Protein AF-A0A7J8ANL3-F1 (afdb_monomer_lite)

Sequence (342 aa):
MKQDLQQLNADVSDTITWLKNTEAELETLKMAKPPSDAQELGLRVKRLKEILNALDTYKALVVSVNASSKEFLQTGSSESKELHESVGQLRLHWDAARAAVESWREGLRQSLMQCQDFHQLSQNLLLWLASAESRRQQAHVTDPKADPQALLRCREELLQLEKELMERQPQVNSLQEISDSLLIKGHGEDYIEAEEKVHVIEKKLRRLLEQVSHDLMSLQGSQIPDPSLPGLDEVDAGDQPPVVCVPASPAKETGAERTTKGKNRTDSRVPGPADPGRSRPQRSFLSRVLRAALPLQLLLLLLLLLACLLPSSEEDYSCTQANNFARSFYPMLRYTNGPPPT

Secondary structure (DSSP, 8-state):
-HHHHHHHHHHHHHHHHHHHHHHHHHHHHHHS---SSHHHHHHHHHHHHHHHHHHHHHHHHHHHHHHHHHHHTTS--HHHHHHHHHHHHHHHHHHHHHHHHHHHHHHHHHHHHHHHHHHHHHHHHHHHHHHHHHHHHHH----TTS-HHHHHHHHHHHHHHHHHHHHHHHHHHHHHHHHHHHHTT--STTHHHHHHHHHHHHHHHHHHHHHHHHHHHHHHHTT----------------------------------------------------------THHHHHHHHHHHHHHHHHHHHHHHHHHHS---SS----SSS-SSTTSS------TT-SPP-

InterPro domains:
  IPR002017 Spectrin repeat [PF00435] (4-109)
  IPR012315 KASH domain [PF10541] (285-342)
  IPR012315 KASH domain [PS51049] (283-342)
  IPR012315 KASH domain [SM01249] (285-342)
  IPR018159 Spectrin/alpha-actinin [SM00150] (6-109)
  IPR018159 Spectrin/alpha-actinin [SM00150] (116-220)
  IPR018159 Spectrin/alpha-actinin [cd00176] (4-214)

Foldseek 3Di:
DVVVLVVLLVLLVVLLVVLVVLLVVLVCVQLDFDQLDPVSLVVVVVVLVVLVVVLVVCVVSLVVLVVVLVVLVVPPDPSNVSSNVSNVSSVVSNVSSVVSSVVSVVVSVVLVVLVVLLVVLLVVLVVVLVVLVVLLVVLQDPDLPDDPVSLVVSLVSLVVSLVVLVVCVVSLVVSVVSLVVSPVSHDDDSSVVSVVSSVVSVVSSVVSNVVSVVSNVVSVVSPDDPPDDPDDDDDDDDDDDDDDDDDDDDDDDDDDDDDDDDDDDDDDDDDDYDDDDDDDDPPVVVVVCCVVVVVVVVVVVVVVVVVVVPPPPVPDPPVPDPDPPVPPPDPDDDDPPDDDDD

Radius of gyration: 44.04 Å; chains: 1; bounding box: 97×76×130 Å

pLDDT: mean 73.45, std 21.75, range [24.91, 98.44]

Structure (mmCIF, N/CA/C/O backbone):
data_AF-A0A7J8ANL3-F1
#
_entry.id   AF-A0A7J8ANL3-F1
#
loop_
_atom_site.group_PDB
_atom_site.id
_atom_site.type_symbol
_atom_site.label_atom_id
_atom_site.label_alt_id
_atom_site.label_comp_id
_atom_site.label_asym_id
_atom_site.label_entity_id
_atom_site.label_seq_id
_atom_site.pdbx_PDB_ins_code
_atom_site.Cartn_x
_atom_site.Cartn_y
_atom_site.Cartn_z
_atom_site.occupancy
_atom_site.B_iso_or_equiv
_atom_site.auth_seq_id
_atom_site.auth_comp_id
_atom_site.auth_asym_id
_atom_site.auth_atom_id
_atom_site.pdbx_PDB_model_num
ATOM 1 N N . MET A 1 1 ? -39.168 -7.654 38.453 1.00 58.53 1 MET A N 1
ATOM 2 C CA . MET A 1 1 ? -38.642 -6.279 38.628 1.00 58.53 1 MET A CA 1
ATOM 3 C C . MET A 1 1 ? -37.264 -6.243 39.278 1.00 58.53 1 MET A C 1
ATOM 5 O O . MET A 1 1 ? -36.331 -5.898 38.575 1.00 58.53 1 MET A O 1
ATOM 9 N N . LYS A 1 2 ? -37.072 -6.600 40.563 1.00 62.91 2 LYS A N 1
ATOM 10 C CA . LYS A 1 2 ? -35.721 -6.552 41.179 1.00 62.91 2 LYS A CA 1
ATOM 11 C C . LYS A 1 2 ? -34.702 -7.489 40.515 1.00 62.91 2 LYS A C 1
ATOM 13 O O . LYS A 1 2 ? -33.576 -7.078 40.272 1.00 62.91 2 LYS A O 1
ATOM 18 N N . GLN A 1 3 ? -35.116 -8.713 40.192 1.00 68.19 3 GLN A N 1
ATOM 19 C CA . GLN A 1 3 ? -34.255 -9.705 39.542 1.00 68.19 3 GLN A CA 1
ATOM 20 C C . GLN A 1 3 ? -33.870 -9.289 38.110 1.00 68.19 3 GLN A C 1
ATOM 22 O O . GLN A 1 3 ? -32.709 -9.398 37.735 1.00 68.19 3 GLN A O 1
ATOM 27 N N . ASP A 1 4 ? -34.813 -8.714 37.358 1.00 75.06 4 ASP A N 1
ATOM 28 C CA . ASP A 1 4 ? -34.570 -8.208 35.996 1.00 75.06 4 ASP A CA 1
ATOM 29 C C . ASP A 1 4 ? -33.581 -7.030 35.988 1.00 75.06 4 ASP A C 1
ATOM 31 O O . ASP A 1 4 ? -32.763 -6.902 35.083 1.00 75.06 4 ASP A O 1
ATOM 35 N N . LEU A 1 5 ? -33.626 -6.185 37.023 1.00 75.00 5 LEU A N 1
ATOM 36 C CA . LEU A 1 5 ? -32.760 -5.011 37.157 1.00 75.00 5 LEU A CA 1
ATOM 37 C C . LEU A 1 5 ? -31.330 -5.395 37.564 1.00 75.00 5 LEU A C 1
ATOM 39 O O . LEU A 1 5 ? -30.370 -4.812 37.067 1.00 75.00 5 LEU A O 1
ATOM 43 N N . GLN A 1 6 ? -31.184 -6.410 38.420 1.00 79.38 6 GLN A N 1
ATOM 44 C CA . GLN A 1 6 ? -29.880 -6.978 38.769 1.00 79.38 6 GLN A CA 1
ATOM 45 C C . GLN A 1 6 ? -29.221 -7.676 37.575 1.00 79.38 6 GLN A C 1
ATOM 47 O O . GLN A 1 6 ? -28.034 -7.461 37.342 1.00 79.38 6 GLN A O 1
ATOM 52 N N . GLN A 1 7 ? -29.987 -8.450 36.796 1.00 83.19 7 GLN A N 1
ATOM 53 C CA . GLN A 1 7 ? -29.479 -9.086 35.578 1.00 83.19 7 GLN A CA 1
ATOM 54 C C . GLN A 1 7 ? -29.022 -8.040 34.555 1.00 83.19 7 GLN A C 1
ATOM 56 O O . GLN A 1 7 ? -27.908 -8.124 34.051 1.00 83.19 7 GLN A O 1
ATOM 61 N N . LEU A 1 8 ? -29.835 -7.006 34.317 1.00 82.38 8 LEU A N 1
ATOM 62 C CA . LEU A 1 8 ? -29.481 -5.918 33.406 1.00 82.38 8 LEU A CA 1
ATOM 63 C C . LEU A 1 8 ? -28.194 -5.200 33.836 1.00 82.38 8 LEU A C 1
ATOM 65 O O . LEU A 1 8 ? -27.362 -4.874 32.996 1.00 82.38 8 LEU A O 1
ATOM 69 N N . ASN A 1 9 ? -28.019 -4.952 35.137 1.00 83.94 9 ASN A N 1
ATOM 70 C CA . ASN A 1 9 ? -26.817 -4.295 35.649 1.00 83.94 9 ASN A CA 1
ATOM 71 C C . ASN A 1 9 ? -25.564 -5.176 35.485 1.00 83.94 9 ASN A C 1
ATOM 73 O O . ASN A 1 9 ? -24.497 -4.657 35.160 1.00 83.94 9 ASN A O 1
ATOM 77 N N . ALA A 1 10 ? -25.696 -6.498 35.653 1.00 87.38 10 ALA A N 1
ATOM 78 C CA . ALA A 1 10 ? -24.619 -7.449 35.377 1.00 87.38 10 ALA A CA 1
ATOM 79 C C . ALA A 1 10 ? -24.236 -7.441 33.886 1.00 87.38 10 ALA A C 1
ATOM 81 O O . ALA A 1 10 ? -23.073 -7.208 33.563 1.00 87.38 10 ALA A O 1
ATOM 82 N N . ASP A 1 11 ? -25.218 -7.558 32.986 1.00 87.31 11 ASP A N 1
ATOM 83 C CA . ASP A 1 11 ? -24.992 -7.544 31.533 1.00 87.31 11 ASP A CA 1
ATOM 84 C C . ASP A 1 11 ? -24.324 -6.228 31.070 1.00 87.31 11 ASP A C 1
ATOM 86 O O . ASP A 1 11 ? -23.430 -6.224 30.217 1.00 87.31 11 ASP A O 1
ATOM 90 N N . VAL A 1 12 ? -24.727 -5.089 31.652 1.00 89.19 12 VAL A N 1
ATOM 91 C CA . VAL A 1 12 ? -24.119 -3.771 31.398 1.00 89.19 12 VAL A CA 1
ATOM 92 C C . VAL A 1 12 ? -22.664 -3.731 31.869 1.00 89.19 12 VAL A C 1
ATOM 94 O O . VAL A 1 12 ? -21.799 -3.276 31.119 1.00 89.19 12 VAL A O 1
ATOM 97 N N . SER A 1 13 ? -22.377 -4.220 33.077 1.00 90.25 13 SER A N 1
ATOM 98 C CA . SER A 1 13 ? -21.021 -4.262 33.640 1.00 90.25 13 SER A CA 1
ATOM 99 C C . SER A 1 13 ? -20.077 -5.146 32.816 1.00 90.25 13 SER A C 1
ATOM 101 O O . SER A 1 13 ? -18.947 -4.745 32.510 1.00 90.25 13 SER A O 1
ATOM 103 N N . ASP A 1 14 ? -20.550 -6.319 32.393 1.00 91.75 14 ASP A N 1
ATOM 104 C CA . ASP A 1 14 ? -19.789 -7.244 31.549 1.00 91.75 14 ASP A CA 1
ATOM 105 C C . ASP A 1 14 ? -19.474 -6.611 30.188 1.00 91.75 14 ASP A C 1
ATOM 107 O O . ASP A 1 14 ? -18.330 -6.643 29.720 1.00 91.75 14 ASP A O 1
ATOM 111 N N . THR A 1 15 ? -20.460 -5.934 29.592 1.00 92.12 15 THR A N 1
ATOM 112 C CA . THR A 1 15 ? -20.283 -5.227 28.316 1.00 92.12 15 THR A CA 1
ATOM 113 C C . THR A 1 15 ? -19.288 -4.073 28.440 1.00 92.12 15 THR A C 1
ATOM 115 O O . THR A 1 15 ? -18.417 -3.924 27.585 1.00 92.12 15 THR A O 1
ATOM 118 N N . ILE A 1 16 ? -19.355 -3.273 29.513 1.00 93.38 16 ILE A N 1
ATOM 119 C CA . ILE A 1 16 ? -18.384 -2.194 29.777 1.00 93.38 16 ILE A CA 1
ATOM 120 C C . ILE A 1 16 ? -16.967 -2.756 29.895 1.00 93.38 16 ILE A C 1
ATOM 122 O O . ILE A 1 16 ? -16.027 -2.186 29.341 1.00 93.38 16 ILE A O 1
ATOM 126 N N . THR A 1 17 ? -16.805 -3.870 30.607 1.00 94.81 17 THR A N 1
ATOM 127 C CA . THR A 1 17 ? -15.499 -4.516 30.789 1.00 94.81 17 THR A CA 1
ATOM 128 C C . THR A 1 17 ? -14.931 -4.980 29.450 1.00 94.81 17 THR A C 1
ATOM 130 O O . THR A 1 17 ? -13.769 -4.714 29.138 1.00 94.81 17 THR A O 1
ATOM 133 N N . TRP A 1 18 ? -15.761 -5.614 28.620 1.00 95.19 18 TRP A N 1
ATOM 134 C CA . TRP A 1 18 ? -15.365 -6.028 27.279 1.00 95.19 18 TRP A CA 1
ATOM 135 C C . TRP A 1 18 ? -14.997 -4.838 26.376 1.00 95.19 18 TRP A C 1
ATOM 137 O O . TRP A 1 18 ? -13.980 -4.896 25.681 1.00 95.19 18 TRP A O 1
ATOM 147 N N . LEU A 1 19 ? -15.764 -3.741 26.418 1.00 95.00 19 LEU A N 1
ATOM 148 C CA . LEU A 1 19 ? -15.484 -2.529 25.639 1.00 95.00 19 LEU A CA 1
ATOM 149 C C . LEU A 1 19 ? -14.144 -1.899 26.028 1.00 95.00 19 LEU A C 1
ATOM 151 O O . LEU A 1 19 ? -13.325 -1.648 25.150 1.00 95.00 19 LEU A O 1
ATOM 155 N N . LYS A 1 20 ? -13.868 -1.740 27.329 1.00 93.94 20 LYS A N 1
ATOM 156 C CA . LYS A 1 20 ? -12.582 -1.220 27.830 1.00 93.94 20 LYS A CA 1
ATOM 157 C C . LYS A 1 20 ? -11.395 -2.070 27.377 1.00 93.94 20 LYS A C 1
ATOM 159 O O . LYS A 1 20 ? -10.375 -1.534 26.949 1.00 93.94 20 LYS A O 1
ATOM 164 N N . ASN A 1 21 ? -11.530 -3.395 27.444 1.00 94.12 21 ASN A N 1
ATOM 165 C CA . ASN A 1 21 ? -10.486 -4.309 26.979 1.00 94.12 21 ASN A CA 1
ATOM 166 C C . ASN A 1 21 ? -10.269 -4.187 25.466 1.00 94.12 21 ASN A C 1
ATOM 168 O O . ASN A 1 21 ? -9.130 -4.164 25.011 1.00 94.12 21 ASN A O 1
ATOM 172 N N . THR A 1 22 ? -11.355 -4.061 24.702 1.00 93.75 22 THR A N 1
ATOM 173 C CA . THR A 1 22 ? -11.312 -3.885 23.245 1.00 93.75 22 THR A CA 1
ATOM 174 C C . THR A 1 22 ? -10.664 -2.554 22.863 1.00 93.75 22 THR A C 1
ATOM 176 O O . THR A 1 22 ? -9.823 -2.523 21.972 1.00 93.75 22 THR A O 1
ATOM 179 N N . GLU A 1 23 ? -10.995 -1.458 23.552 1.00 93.94 23 GLU A N 1
ATOM 180 C CA . GLU A 1 23 ? -10.346 -0.150 23.378 1.00 93.94 23 GLU A CA 1
ATOM 181 C C . GLU A 1 23 ? -8.830 -0.247 23.599 1.00 93.94 23 GLU A C 1
ATOM 183 O O . GLU A 1 23 ? -8.050 0.176 22.746 1.00 93.94 23 GLU A O 1
ATOM 188 N N . ALA A 1 24 ? -8.406 -0.855 24.711 1.00 92.69 24 ALA A N 1
ATOM 189 C CA . ALA A 1 24 ? -6.990 -1.021 25.032 1.00 92.69 24 ALA A CA 1
ATOM 190 C C . ALA A 1 24 ? -6.260 -1.913 24.011 1.00 92.69 24 ALA A C 1
ATOM 192 O O . ALA A 1 24 ? -5.136 -1.608 23.602 1.00 92.69 24 ALA A O 1
ATOM 193 N N . GLU A 1 25 ? -6.899 -3.000 23.573 1.00 92.50 25 GLU A N 1
ATOM 194 C CA . GLU A 1 25 ? -6.373 -3.876 22.526 1.00 92.50 25 GLU A CA 1
ATOM 195 C C . GLU A 1 25 ? -6.192 -3.119 21.204 1.00 92.50 25 GLU A C 1
ATOM 197 O O . GLU A 1 25 ? -5.130 -3.208 20.592 1.00 92.50 25 GLU A O 1
ATOM 202 N N . LEU A 1 26 ? -7.188 -2.340 20.776 1.00 90.69 26 LEU A N 1
ATOM 203 C CA . LEU A 1 26 ? -7.142 -1.578 19.526 1.00 90.69 26 LEU A CA 1
ATOM 204 C C . LEU A 1 26 ? -6.059 -0.505 19.539 1.00 90.69 26 L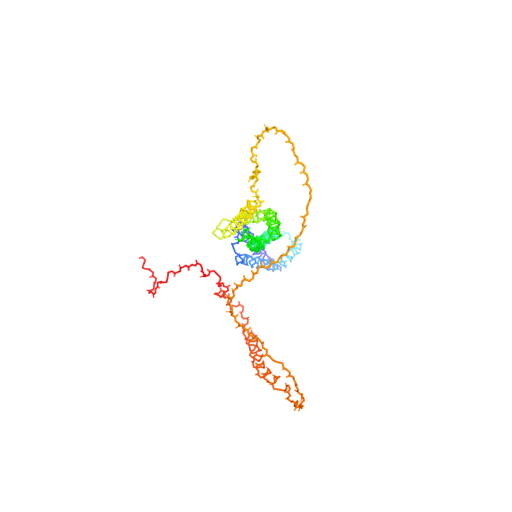EU A C 1
ATOM 206 O O . LEU A 1 26 ? -5.342 -0.362 18.549 1.00 90.69 26 LEU A O 1
ATOM 210 N N . GLU A 1 27 ? -5.894 0.211 20.650 1.00 87.38 27 GLU A N 1
ATOM 211 C CA . GLU A 1 27 ? -4.790 1.163 20.793 1.00 87.38 27 GLU A CA 1
ATOM 212 C C . GLU A 1 27 ? -3.437 0.445 20.751 1.00 87.38 27 GLU A C 1
ATOM 214 O O . GLU A 1 27 ? -2.525 0.879 20.050 1.00 87.38 27 GLU A O 1
ATOM 219 N N . THR A 1 28 ? -3.324 -0.722 21.388 1.00 88.06 28 THR A N 1
ATOM 220 C CA . THR A 1 28 ? -2.102 -1.536 21.324 1.00 88.06 28 THR A CA 1
ATOM 221 C C . THR A 1 28 ? -1.811 -1.991 19.891 1.00 88.06 28 THR A C 1
ATOM 223 O O . THR A 1 28 ? -0.683 -1.867 19.424 1.00 88.06 28 THR A O 1
ATOM 226 N N . LEU A 1 29 ? -2.821 -2.462 19.152 1.00 84.69 29 LEU A N 1
ATOM 227 C CA . LEU A 1 29 ? -2.692 -2.912 17.760 1.00 84.69 29 LEU A CA 1
ATOM 228 C C . LEU A 1 29 ? -2.415 -1.768 16.779 1.00 84.69 29 LEU A C 1
ATOM 230 O O . LEU A 1 29 ? -1.795 -1.987 15.737 1.00 84.69 29 LEU A O 1
ATOM 234 N N . LYS A 1 30 ? -2.877 -0.557 17.092 1.00 80.00 30 LYS A N 1
ATOM 235 C CA . LYS A 1 30 ? -2.608 0.656 16.317 1.00 80.00 30 LYS A CA 1
ATOM 236 C C . LYS A 1 30 ? -1.182 1.163 16.528 1.00 80.00 30 LYS A C 1
ATOM 238 O O . LYS A 1 30 ? -0.585 1.657 15.577 1.00 80.00 30 LYS A O 1
ATOM 243 N N . MET A 1 31 ? -0.653 1.034 17.745 1.00 78.69 31 MET A N 1
ATOM 244 C CA . MET A 1 31 ? 0.729 1.401 18.084 1.00 78.69 31 MET A CA 1
ATOM 245 C C . MET A 1 31 ? 1.735 0.284 17.788 1.00 78.69 31 MET A C 1
ATOM 247 O O . MET A 1 31 ? 2.942 0.526 17.768 1.00 78.69 31 MET A O 1
ATOM 251 N N . ALA A 1 32 ? 1.259 -0.943 17.575 1.00 74.50 32 ALA A N 1
ATOM 252 C CA . ALA A 1 32 ? 2.093 -2.060 17.175 1.00 74.50 32 ALA A CA 1
ATOM 253 C C . ALA A 1 32 ? 2.760 -1.788 15.820 1.00 74.50 32 ALA A C 1
ATOM 255 O O . ALA A 1 32 ? 2.221 -1.077 14.968 1.00 74.50 32 ALA A O 1
ATOM 256 N N . LYS A 1 33 ? 3.911 -2.437 15.604 1.00 65.88 33 LYS A N 1
ATOM 257 C CA . LYS A 1 33 ? 4.613 -2.470 14.312 1.00 65.88 33 LYS A CA 1
ATOM 258 C C . LYS A 1 33 ? 3.608 -2.762 13.181 1.00 65.88 33 LYS A C 1
ATOM 260 O O . LYS A 1 33 ? 2.642 -3.472 13.437 1.00 65.88 33 LYS A O 1
ATOM 265 N N . PRO A 1 34 ? 3.756 -2.258 11.952 1.00 64.88 34 PRO A N 1
ATOM 266 C CA . PRO A 1 34 ? 2.848 -2.533 10.849 1.00 64.88 34 PRO A CA 1
ATOM 267 C C . PRO A 1 34 ? 3.018 -3.980 10.412 1.00 64.88 34 PRO A C 1
ATOM 269 O O . PRO A 1 34 ? 4.078 -4.560 10.654 1.00 64.88 34 PRO A O 1
ATOM 272 N N . PRO A 1 35 ? 2.003 -4.540 9.744 1.00 65.75 35 PRO A N 1
ATOM 273 C CA . PRO A 1 35 ? 2.112 -5.882 9.209 1.00 65.75 35 PRO A CA 1
ATOM 274 C C . PRO A 1 35 ? 3.265 -5.958 8.204 1.00 65.75 35 PRO A C 1
ATOM 276 O O . PRO A 1 35 ? 3.324 -5.127 7.295 1.00 65.75 35 PRO A O 1
ATOM 279 N N . SER A 1 36 ? 4.180 -6.913 8.388 1.00 61.47 36 SER A N 1
ATOM 280 C CA . SER A 1 36 ? 5.350 -7.066 7.517 1.00 61.47 36 SER A CA 1
ATOM 281 C C . SER A 1 36 ? 5.035 -7.758 6.194 1.00 61.47 36 SER A C 1
ATOM 283 O O . SER A 1 36 ? 5.707 -7.515 5.195 1.00 61.47 36 SER A O 1
ATOM 285 N N . ASP A 1 37 ? 3.973 -8.560 6.156 1.00 65.12 37 ASP A N 1
ATOM 286 C CA . ASP A 1 37 ? 3.545 -9.274 4.963 1.00 65.12 37 ASP A CA 1
ATOM 287 C C . ASP A 1 37 ? 2.009 -9.352 4.835 1.00 65.12 37 ASP A C 1
ATOM 289 O O . ASP A 1 37 ? 1.225 -8.907 5.686 1.00 65.12 37 ASP A O 1
ATOM 293 N N . ALA A 1 38 ? 1.559 -9.926 3.718 1.00 71.31 38 ALA A N 1
ATOM 294 C CA . ALA A 1 38 ? 0.140 -10.119 3.437 1.00 71.31 38 ALA A CA 1
ATOM 295 C C . ALA A 1 38 ? -0.552 -11.062 4.443 1.00 71.31 38 ALA A C 1
ATOM 297 O O . ALA A 1 38 ? -1.763 -10.942 4.653 1.00 71.31 38 ALA A O 1
ATOM 298 N N . GLN A 1 39 ? 0.187 -11.980 5.073 1.00 75.19 39 GLN A N 1
ATOM 299 C CA . GLN A 1 39 ? -0.348 -12.915 6.060 1.00 75.19 39 GLN A CA 1
ATOM 300 C C . GLN A 1 39 ? -0.638 -12.197 7.382 1.00 75.19 39 GLN A C 1
ATOM 302 O O . GLN A 1 39 ? -1.732 -12.346 7.931 1.00 75.19 39 GLN A O 1
ATOM 307 N N . GLU A 1 40 ? 0.285 -11.370 7.869 1.00 76.56 40 GLU A N 1
ATOM 308 C CA . GLU A 1 40 ? 0.114 -10.583 9.087 1.00 76.56 40 GLU A CA 1
ATOM 309 C C . GLU A 1 40 ? -1.005 -9.546 8.926 1.00 76.56 40 GLU A C 1
ATOM 311 O O . GLU A 1 40 ? -1.852 -9.381 9.812 1.00 76.56 40 GLU A O 1
ATOM 316 N N . LEU A 1 41 ? -1.088 -8.904 7.758 1.00 80.25 41 LEU A N 1
ATOM 317 C CA . LEU A 1 41 ? -2.214 -8.035 7.424 1.00 80.25 41 LEU A CA 1
ATOM 318 C C . LEU A 1 41 ? -3.537 -8.820 7.417 1.00 80.25 41 LEU A C 1
ATOM 320 O O . LEU A 1 41 ? -4.545 -8.343 7.946 1.00 80.25 41 LEU A O 1
ATOM 324 N N . GLY A 1 42 ? -3.526 -10.048 6.892 1.00 82.00 42 GLY A N 1
ATOM 325 C CA . GLY A 1 42 ? -4.658 -10.972 6.934 1.00 82.00 42 GLY A CA 1
ATOM 326 C C . GLY A 1 42 ? -5.115 -11.303 8.359 1.00 82.00 42 GLY A C 1
ATOM 327 O O . GLY A 1 42 ? -6.317 -11.274 8.638 1.00 82.00 42 GLY A O 1
ATOM 328 N N . LEU A 1 43 ? -4.179 -11.540 9.285 1.00 88.56 43 LEU A N 1
ATOM 329 C CA . LEU A 1 43 ? -4.477 -11.772 10.704 1.00 88.56 43 LEU A CA 1
ATOM 330 C C . LEU A 1 43 ? -5.138 -10.548 11.354 1.00 88.56 43 LEU A C 1
ATOM 332 O O . LEU A 1 43 ? -6.145 -10.692 12.049 1.00 88.56 43 LEU A O 1
ATOM 336 N N . ARG A 1 44 ? -4.641 -9.336 11.078 1.00 88.69 44 ARG A N 1
ATOM 337 C CA . ARG A 1 44 ? -5.245 -8.092 11.595 1.00 88.69 44 ARG A CA 1
ATOM 338 C C . ARG A 1 44 ? -6.649 -7.860 11.048 1.00 88.69 44 ARG A C 1
ATOM 340 O O . ARG A 1 44 ? -7.551 -7.503 11.802 1.00 88.69 44 ARG A O 1
ATOM 347 N N . VAL A 1 45 ? -6.871 -8.127 9.760 1.00 88.88 45 VAL A N 1
ATOM 348 C CA . VAL A 1 45 ? -8.206 -8.050 9.143 1.00 88.88 45 VAL A CA 1
ATOM 349 C C . VAL A 1 45 ? -9.158 -9.082 9.748 1.00 88.88 45 VAL A C 1
ATOM 351 O O . VAL A 1 45 ? -10.324 -8.767 9.992 1.00 88.88 45 VAL A O 1
ATOM 354 N N . LYS A 1 46 ? -8.684 -10.305 10.018 1.00 91.81 46 LYS A N 1
ATOM 355 C CA . LYS A 1 46 ? -9.477 -11.325 10.716 1.00 91.81 46 LYS A CA 1
ATOM 356 C C . LYS A 1 46 ? -9.876 -10.838 12.109 1.00 91.81 46 LYS A C 1
ATOM 358 O O . LYS A 1 46 ? -11.057 -10.890 12.445 1.00 91.81 46 LYS A O 1
ATOM 363 N N . ARG A 1 47 ? -8.931 -10.279 12.868 1.00 94.00 47 ARG A N 1
ATOM 364 C CA . ARG A 1 47 ? -9.204 -9.748 14.206 1.00 94.00 47 ARG A CA 1
ATOM 365 C C . ARG A 1 47 ? -10.206 -8.590 14.188 1.00 94.00 47 ARG A C 1
ATOM 367 O O . ARG A 1 47 ? -11.134 -8.570 14.989 1.00 94.00 47 ARG A O 1
ATOM 374 N N . LEU A 1 48 ? -10.090 -7.676 13.223 1.00 92.81 48 LEU A N 1
ATOM 375 C CA . LEU A 1 48 ? -11.075 -6.613 13.011 1.00 92.81 48 LEU A CA 1
ATOM 376 C C . LEU A 1 48 ? -12.487 -7.171 12.778 1.00 92.81 48 LEU A C 1
ATOM 378 O O . LEU A 1 48 ? -13.447 -6.658 13.349 1.00 92.81 48 LEU A O 1
ATOM 382 N N . LYS A 1 49 ? -12.627 -8.227 11.966 1.00 93.44 49 LYS A N 1
ATOM 383 C CA . LYS A 1 49 ? -13.927 -8.878 11.731 1.00 93.44 49 LYS A CA 1
ATOM 384 C C . LYS A 1 49 ? -14.504 -9.487 13.008 1.00 93.44 49 LYS A C 1
ATOM 386 O O . LYS A 1 49 ? -15.697 -9.349 13.250 1.00 93.44 49 LYS A O 1
ATOM 391 N N . GLU A 1 50 ? -13.675 -10.130 13.827 1.00 94.88 50 GLU A N 1
ATOM 392 C CA . GLU A 1 50 ? -14.103 -10.688 15.116 1.00 94.88 50 GLU A CA 1
ATOM 393 C C . GLU A 1 50 ? -14.643 -9.599 16.054 1.00 94.88 50 GLU A C 1
ATOM 395 O O . GLU A 1 50 ? -15.729 -9.757 16.611 1.00 94.88 50 GLU A O 1
ATOM 400 N N . ILE A 1 51 ? -13.935 -8.470 16.175 1.00 93.81 51 ILE A N 1
ATOM 401 C CA . ILE A 1 51 ? -14.360 -7.336 17.011 1.00 93.81 51 ILE A CA 1
ATOM 402 C C . ILE A 1 51 ? -15.665 -6.719 16.488 1.00 93.81 51 ILE A C 1
ATOM 404 O O . ILE A 1 51 ? -16.566 -6.430 17.275 1.00 93.81 51 ILE A O 1
ATOM 408 N N . LEU A 1 52 ? -15.800 -6.549 15.168 1.00 93.19 52 LEU A N 1
ATOM 409 C CA . LEU A 1 52 ? -17.031 -6.037 14.554 1.00 93.19 52 LEU A CA 1
ATOM 410 C C . LEU A 1 52 ? -18.232 -6.949 14.837 1.00 93.19 52 LEU A C 1
ATOM 412 O O . LEU A 1 52 ? -19.282 -6.461 15.248 1.00 93.19 52 LEU A O 1
ATOM 416 N N . ASN A 1 53 ? -18.060 -8.265 14.704 1.00 92.62 53 ASN A N 1
ATOM 417 C CA . ASN A 1 53 ? -19.114 -9.234 15.011 1.00 92.62 53 ASN A CA 1
ATOM 418 C C . ASN A 1 53 ? -19.518 -9.197 16.497 1.00 92.62 53 ASN A C 1
ATOM 420 O O . ASN A 1 53 ? -20.701 -9.300 16.833 1.00 92.62 53 ASN A O 1
ATOM 424 N N . ALA A 1 54 ? -18.547 -9.032 17.398 1.00 91.94 54 ALA A N 1
ATOM 425 C CA . ALA A 1 54 ? -18.818 -8.892 18.825 1.00 91.94 54 ALA A CA 1
ATOM 426 C C . ALA A 1 54 ? -19.584 -7.593 19.132 1.00 91.94 54 ALA A C 1
ATOM 428 O O . ALA A 1 54 ? -20.587 -7.632 19.845 1.00 91.94 54 ALA A O 1
ATOM 429 N N . LEU A 1 55 ? -19.194 -6.461 18.528 1.00 91.06 55 LEU A N 1
ATOM 430 C CA . LEU A 1 55 ? -19.955 -5.211 18.629 1.00 91.06 55 LEU A CA 1
ATOM 431 C C . LEU A 1 55 ? -21.393 -5.390 18.132 1.00 91.06 55 LEU A C 1
ATOM 433 O O . LEU A 1 55 ? -22.329 -4.985 18.818 1.00 91.06 55 LEU A O 1
ATOM 437 N N . ASP A 1 56 ? -21.601 -6.037 16.986 1.00 89.38 56 ASP A N 1
ATOM 438 C CA . ASP A 1 56 ? -22.950 -6.285 16.465 1.00 89.38 56 ASP A CA 1
ATOM 439 C C . ASP A 1 56 ? -23.809 -7.124 17.424 1.00 89.38 56 ASP A C 1
ATOM 441 O O . ASP A 1 56 ? -25.009 -6.870 17.553 1.00 89.38 56 ASP A O 1
ATOM 445 N N . THR A 1 57 ? -23.193 -8.046 18.168 1.00 89.06 57 THR A N 1
ATOM 446 C CA . THR A 1 57 ? -23.874 -8.849 19.197 1.00 89.06 57 THR A CA 1
ATOM 447 C C . THR A 1 57 ? -24.353 -7.978 20.366 1.00 89.06 57 THR A C 1
ATOM 449 O O . THR A 1 57 ? -25.507 -8.074 20.786 1.00 89.06 57 THR A O 1
ATOM 452 N N . TYR A 1 58 ? -23.512 -7.062 20.854 1.00 86.19 58 TYR A N 1
ATOM 453 C CA . TYR A 1 58 ? -23.854 -6.162 21.966 1.00 86.19 58 TYR A CA 1
ATOM 454 C C . TYR A 1 58 ? -24.765 -4.992 21.565 1.00 86.19 58 TYR A C 1
ATOM 456 O O . TYR A 1 58 ? -25.387 -4.362 22.423 1.00 86.19 58 TYR A O 1
ATOM 464 N N . LYS A 1 59 ? -24.910 -4.708 20.267 1.00 88.62 59 LYS A N 1
ATOM 465 C CA . LYS A 1 59 ? -25.733 -3.602 19.754 1.00 88.62 59 LYS A CA 1
ATOM 466 C C . LYS A 1 59 ? -27.177 -3.663 20.250 1.00 88.62 59 LYS A C 1
ATOM 468 O O . LYS A 1 59 ? -27.737 -2.634 20.627 1.00 88.62 59 LYS A O 1
ATOM 473 N N . ALA A 1 60 ? -27.777 -4.854 20.254 1.00 85.88 60 ALA A N 1
ATOM 474 C CA . ALA A 1 60 ? -29.149 -5.043 20.720 1.00 85.88 60 ALA A CA 1
ATOM 475 C C . ALA A 1 60 ? -29.293 -4.729 22.219 1.00 85.88 60 ALA A C 1
ATOM 477 O O . ALA A 1 60 ? -30.248 -4.058 22.609 1.00 85.88 60 ALA A O 1
ATOM 478 N N . LEU A 1 61 ? -28.314 -5.142 23.033 1.00 83.19 61 LEU A N 1
ATOM 479 C CA . LEU A 1 61 ? -28.262 -4.866 24.470 1.00 83.19 61 LEU A CA 1
ATOM 480 C C . LEU A 1 61 ? -28.109 -3.365 24.747 1.00 83.19 61 LEU A C 1
ATOM 482 O O . LEU A 1 61 ? -28.860 -2.804 25.534 1.00 83.19 61 LEU A O 1
ATOM 486 N N . VAL A 1 62 ? -27.204 -2.672 24.052 1.00 85.62 62 VAL A N 1
ATOM 487 C CA . VAL A 1 62 ? -27.018 -1.218 24.225 1.00 85.62 62 VAL A CA 1
ATOM 488 C C . VAL A 1 62 ? -28.292 -0.445 23.866 1.00 85.62 62 VAL A C 1
ATOM 490 O O . VAL A 1 62 ? -28.658 0.517 24.547 1.00 85.62 62 VAL A O 1
ATOM 493 N N . VAL A 1 63 ? -29.007 -0.866 22.817 1.00 84.88 63 VAL A N 1
ATOM 494 C CA . VAL A 1 63 ? -30.293 -0.263 22.436 1.00 84.88 63 VAL A CA 1
ATOM 495 C C . VAL A 1 63 ? -31.376 -0.548 23.481 1.00 84.88 63 VAL A C 1
ATOM 497 O O . VAL A 1 63 ? -32.092 0.381 23.862 1.00 84.88 63 VAL A O 1
ATOM 500 N N . SER A 1 64 ? -31.487 -1.787 23.974 1.00 82.81 64 SER A N 1
ATOM 501 C CA . SER A 1 64 ? -32.504 -2.157 24.970 1.00 82.81 64 SER A CA 1
ATOM 502 C C . SER A 1 64 ? -32.273 -1.457 26.311 1.00 82.81 64 SER A C 1
ATOM 504 O O . SER A 1 64 ? -33.203 -0.863 26.854 1.00 82.81 64 SER A O 1
ATOM 506 N N . VAL A 1 65 ? -31.027 -1.426 26.788 1.00 82.62 65 VAL A N 1
ATOM 507 C CA . VAL A 1 65 ? -30.587 -0.722 28.000 1.00 82.62 65 VAL A CA 1
ATOM 508 C C . VAL A 1 65 ? -30.879 0.778 27.900 1.00 82.62 65 VAL A C 1
ATOM 510 O O . VAL A 1 65 ? -31.321 1.406 28.862 1.00 82.62 65 VAL A O 1
ATOM 513 N N . ASN A 1 66 ? -30.691 1.377 26.722 1.00 80.50 66 ASN A N 1
ATOM 514 C CA . ASN A 1 66 ? -31.002 2.789 26.506 1.00 80.50 66 ASN A CA 1
ATOM 515 C C . ASN A 1 66 ? -32.501 3.100 26.531 1.00 80.50 66 ASN A C 1
ATOM 517 O O . ASN A 1 66 ? -32.880 4.188 26.974 1.00 80.50 66 ASN A O 1
ATOM 521 N N . ALA A 1 67 ? -33.339 2.180 26.054 1.00 80.00 67 ALA A N 1
ATOM 522 C CA . ALA A 1 67 ? -34.788 2.317 26.119 1.00 80.00 67 ALA A CA 1
ATOM 523 C C . ALA A 1 67 ? -35.293 2.148 27.560 1.00 80.00 67 ALA A C 1
ATOM 525 O O . ALA A 1 67 ? -36.014 3.011 28.060 1.00 80.00 67 ALA A O 1
ATOM 526 N N . SER A 1 68 ? -34.838 1.101 28.252 1.00 74.12 68 SER A N 1
ATOM 527 C CA . SER A 1 68 ? -35.270 0.766 29.612 1.00 74.12 68 SER A CA 1
ATOM 528 C C . SER A 1 68 ? -34.740 1.742 30.669 1.00 74.12 68 SER A C 1
ATOM 530 O O . SER A 1 68 ? -35.440 2.058 31.629 1.00 74.12 68 SER A O 1
ATOM 532 N N . SER A 1 69 ? -33.560 2.338 30.458 1.00 72.88 69 SER A N 1
ATOM 533 C CA . SER A 1 69 ? -33.023 3.405 31.316 1.00 72.88 69 SER A CA 1
ATOM 534 C C . SER A 1 69 ? -34.005 4.575 31.490 1.00 72.88 69 SER A C 1
ATOM 536 O O . SER A 1 69 ? -34.073 5.153 32.572 1.00 72.88 69 SER A O 1
ATOM 538 N N . LYS A 1 70 ? -34.816 4.900 30.470 1.00 71.31 70 LYS A N 1
ATOM 539 C CA . LYS A 1 70 ? -35.837 5.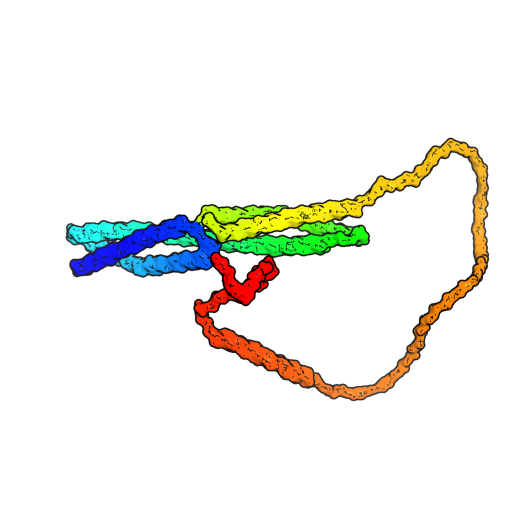960 30.565 1.00 71.31 70 LYS A CA 1
ATOM 540 C C . LYS A 1 70 ? -37.030 5.573 31.442 1.00 71.31 70 LYS A C 1
ATOM 542 O O . LYS A 1 70 ? -37.635 6.452 32.050 1.00 71.31 70 LYS A O 1
ATOM 547 N N . GLU A 1 71 ? -37.363 4.288 31.511 1.00 71.94 71 GLU A N 1
ATOM 548 C CA . GLU A 1 71 ? -38.480 3.774 32.310 1.00 71.94 71 GLU A CA 1
ATOM 549 C C . GLU A 1 71 ? -38.126 3.736 33.802 1.00 71.94 71 GLU A C 1
ATOM 551 O O . GLU A 1 71 ? -38.935 4.125 34.643 1.00 71.94 71 GLU A O 1
ATOM 556 N N . PHE A 1 72 ? -36.884 3.373 34.141 1.00 66.56 72 PHE A N 1
ATOM 557 C CA . PHE A 1 72 ? -36.447 3.238 35.536 1.00 66.56 72 PHE A CA 1
ATOM 558 C C . PHE A 1 72 ? -36.176 4.569 36.257 1.00 66.56 72 PHE A C 1
ATOM 560 O O . PHE A 1 72 ? -36.209 4.613 37.490 1.00 66.56 72 PHE A O 1
ATOM 567 N N . LEU A 1 73 ? -36.008 5.677 35.523 1.00 59.94 73 LEU A N 1
ATOM 568 C CA . LEU A 1 73 ? -35.828 7.023 36.094 1.00 59.94 73 LEU A CA 1
ATOM 569 C C . LEU A 1 73 ? -37.001 7.488 36.973 1.00 59.94 73 LEU A C 1
ATOM 571 O O . LEU A 1 73 ? -36.830 8.385 37.797 1.00 59.94 73 LEU A O 1
ATOM 575 N N . GLN A 1 74 ? -38.180 6.877 36.841 1.00 63.41 74 GLN A N 1
ATOM 576 C CA . GLN A 1 74 ? -39.368 7.259 37.610 1.00 63.41 74 GLN A CA 1
ATOM 577 C C . GLN A 1 74 ? -39.359 6.726 39.054 1.00 63.41 74 GLN A C 1
ATOM 579 O O . GLN A 1 74 ? -40.145 7.180 39.881 1.00 63.41 74 GLN A O 1
ATOM 584 N N . THR A 1 75 ? -38.462 5.789 39.383 1.00 62.28 75 THR A N 1
ATOM 585 C CA . THR A 1 75 ? -38.508 5.024 40.645 1.00 62.28 75 THR A CA 1
ATOM 586 C C . THR A 1 75 ? -37.648 5.587 41.785 1.00 62.28 75 THR A C 1
ATOM 588 O O . THR A 1 75 ? -37.813 5.163 42.926 1.00 62.28 75 THR A O 1
ATOM 591 N N . GLY A 1 76 ? -36.737 6.534 41.517 1.00 64.06 76 GLY A N 1
ATOM 592 C CA . GLY A 1 76 ? -35.998 7.305 42.537 1.00 64.06 76 GLY A CA 1
ATOM 593 C C . GLY A 1 76 ? -35.084 6.523 43.502 1.00 64.06 76 GLY A C 1
ATOM 594 O O . GLY A 1 76 ? -34.574 7.113 44.456 1.00 64.06 76 GLY A O 1
ATOM 595 N N . SER A 1 77 ? -34.867 5.220 43.291 1.00 76.56 77 SER A N 1
ATOM 596 C CA . SER A 1 77 ? -34.089 4.358 44.194 1.00 76.56 77 SER A CA 1
ATOM 597 C C . SER A 1 77 ? -32.570 4.516 44.018 1.00 76.56 77 SER A C 1
ATOM 599 O O . SER A 1 77 ? -32.094 4.997 42.989 1.00 76.56 77 SER A O 1
ATOM 601 N N . SER A 1 78 ? -31.788 4.079 45.014 1.00 78.12 78 SER A N 1
ATOM 602 C CA . SER A 1 78 ? -30.316 4.035 44.918 1.00 78.12 78 SER A CA 1
ATOM 603 C C . SER A 1 78 ? -29.840 3.138 43.767 1.00 78.12 78 SER A C 1
ATOM 605 O O . SER A 1 78 ? -28.981 3.546 42.994 1.00 78.12 78 SER A O 1
ATOM 607 N N . GLU A 1 79 ? -30.462 1.966 43.601 1.00 74.25 79 GLU A N 1
ATOM 608 C CA . GLU A 1 79 ? -30.183 1.010 42.514 1.00 74.25 79 GLU A CA 1
ATOM 609 C C . GLU A 1 79 ? -30.444 1.631 41.127 1.00 74.25 79 GLU A C 1
ATOM 611 O O . GLU A 1 79 ? -29.708 1.388 40.176 1.00 74.25 79 GLU A O 1
ATOM 616 N N . SER A 1 80 ? -31.458 2.499 41.008 1.00 75.25 80 SER A N 1
ATOM 617 C CA . SER A 1 80 ? -31.747 3.215 39.761 1.00 75.25 80 SER A CA 1
ATOM 618 C C . SER A 1 80 ? -30.693 4.271 39.417 1.00 75.25 80 SER A C 1
ATOM 620 O O . SER A 1 80 ? -30.500 4.551 38.233 1.00 75.25 80 SER A O 1
ATOM 622 N N . LYS A 1 81 ? -30.043 4.885 40.414 1.00 80.00 81 LYS A N 1
ATOM 623 C CA . LYS A 1 81 ? -28.961 5.857 40.185 1.00 80.00 81 LYS A CA 1
ATOM 624 C C . LYS A 1 81 ? -27.683 5.162 39.729 1.00 80.00 81 LYS A C 1
ATOM 626 O O . LYS A 1 81 ? -27.071 5.617 38.772 1.00 80.00 81 LYS A O 1
ATOM 631 N N . GLU A 1 82 ? -27.338 4.051 40.373 1.00 82.44 82 GLU A N 1
ATOM 632 C CA . GLU A 1 82 ? -26.189 3.221 40.002 1.00 82.44 82 GLU A CA 1
ATOM 633 C C . GLU A 1 82 ? -26.341 2.674 38.578 1.00 82.44 82 GLU A C 1
ATOM 635 O O . GLU A 1 82 ? -25.453 2.854 37.750 1.00 82.44 82 GLU A O 1
ATOM 640 N N . LEU A 1 83 ? -27.517 2.130 38.237 1.00 81.88 83 LEU A N 1
ATOM 641 C CA . LEU A 1 83 ? -27.814 1.709 36.868 1.00 81.88 83 LEU A CA 1
ATOM 642 C C . LEU A 1 83 ? -27.672 2.875 35.877 1.00 81.88 83 LEU A C 1
ATOM 644 O O . LEU A 1 83 ? -27.137 2.693 34.790 1.00 81.88 83 LEU A O 1
ATOM 648 N N . HIS A 1 84 ? -28.124 4.082 36.227 1.00 82.06 84 HIS A N 1
ATOM 649 C CA . HIS A 1 84 ? -28.004 5.242 35.342 1.00 82.06 84 HIS A CA 1
ATOM 650 C C . HIS A 1 84 ? -26.543 5.630 35.072 1.00 82.06 84 HIS A C 1
ATOM 652 O O . HIS A 1 84 ? -26.186 5.907 33.925 1.00 82.06 84 HIS A O 1
ATOM 658 N N . GLU A 1 85 ? -25.698 5.608 36.101 1.00 86.56 85 GLU A N 1
ATOM 659 C CA . GLU A 1 85 ? -24.259 5.836 35.964 1.00 86.56 85 GLU A CA 1
ATOM 660 C C . GLU A 1 85 ? -23.601 4.753 35.097 1.00 86.56 85 GLU A C 1
ATOM 662 O O . GLU A 1 85 ? -22.887 5.084 34.147 1.00 86.56 85 GLU A O 1
ATOM 667 N N . SER A 1 86 ? -23.922 3.478 35.338 1.00 87.62 86 SER A N 1
ATOM 668 C CA . SER A 1 86 ? -23.453 2.349 34.526 1.00 87.62 86 SER A CA 1
ATOM 669 C C . SER A 1 86 ? -23.871 2.485 33.059 1.00 87.62 86 SER A C 1
ATOM 671 O O . SER A 1 86 ? -23.052 2.310 32.161 1.00 87.62 86 SER A O 1
ATOM 673 N N . VAL A 1 87 ? -25.116 2.881 32.773 1.00 88.00 87 VAL A N 1
ATOM 674 C CA . VAL A 1 87 ? -25.581 3.132 31.396 1.00 88.00 87 VAL A CA 1
ATOM 675 C C . VAL A 1 87 ? -24.852 4.317 30.753 1.00 88.00 87 VAL A C 1
ATOM 677 O O . VAL A 1 87 ? -24.551 4.279 29.558 1.00 88.00 87 VAL A O 1
ATOM 680 N N . GLY A 1 88 ? -24.536 5.359 31.526 1.00 87.88 88 GLY A N 1
ATOM 681 C CA . GLY A 1 88 ? -23.705 6.473 31.068 1.00 87.88 88 GLY A CA 1
ATOM 682 C C . GLY A 1 88 ? -22.303 6.016 30.655 1.00 87.88 88 GLY A C 1
ATOM 683 O O . GLY A 1 88 ? -21.853 6.343 29.555 1.00 87.88 88 GLY A O 1
ATOM 684 N N . GLN A 1 89 ? -21.651 5.199 31.488 1.00 92.25 89 GLN A N 1
ATOM 685 C CA . GLN A 1 89 ? -20.349 4.600 31.177 1.00 92.25 89 GLN A CA 1
ATOM 686 C C . GLN A 1 89 ? -20.420 3.674 29.957 1.00 92.25 89 GLN A C 1
ATOM 688 O O . GLN A 1 89 ? -19.550 3.743 29.090 1.00 92.25 89 GLN A O 1
ATOM 693 N N . LEU A 1 90 ? -21.471 2.856 29.848 1.00 92.81 90 LEU A N 1
ATOM 694 C CA . LEU A 1 90 ? -21.691 1.981 28.697 1.00 92.81 90 LEU A CA 1
ATOM 695 C C . LEU A 1 90 ? -21.752 2.774 27.391 1.00 92.81 90 LEU A C 1
ATOM 697 O O . LEU A 1 90 ? -21.095 2.389 26.432 1.00 92.81 90 LEU A O 1
ATOM 701 N N . ARG A 1 91 ? -22.497 3.887 27.345 1.00 90.25 91 ARG A N 1
ATOM 702 C CA . ARG A 1 91 ? -22.558 4.747 26.148 1.00 90.25 91 ARG A CA 1
ATOM 703 C C . ARG A 1 91 ? -21.197 5.332 25.795 1.00 90.25 91 ARG A C 1
ATOM 705 O O . ARG A 1 91 ? -20.809 5.283 24.634 1.00 90.25 91 ARG A O 1
ATOM 712 N N . LEU A 1 92 ? -20.485 5.856 26.793 1.00 92.75 92 LEU A N 1
ATOM 713 C CA . LEU A 1 92 ? -19.171 6.462 26.594 1.00 92.75 92 LEU A CA 1
ATOM 714 C C . LEU A 1 92 ? -18.184 5.459 25.979 1.00 92.75 92 LEU A C 1
ATOM 716 O O . LEU A 1 92 ? -17.586 5.750 24.947 1.00 92.75 92 LEU A O 1
ATOM 720 N N . HIS A 1 93 ? -18.054 4.276 26.583 1.00 93.62 93 HIS A N 1
ATOM 721 C CA . HIS A 1 93 ? -17.154 3.229 26.094 1.00 93.62 93 HIS A CA 1
ATOM 722 C C . HIS A 1 93 ? -17.625 2.622 24.772 1.00 93.62 93 HIS A C 1
ATOM 724 O O . HIS A 1 93 ? -16.833 2.291 23.899 1.00 93.62 93 HIS A O 1
ATOM 730 N N . TRP A 1 94 ? -18.934 2.526 24.558 1.00 94.06 94 TRP A N 1
ATOM 731 C CA . TRP A 1 94 ? -19.470 2.065 23.285 1.00 94.06 94 TRP A CA 1
ATOM 732 C C . TRP A 1 94 ? -19.082 2.990 22.124 1.00 94.06 94 TRP A C 1
ATOM 734 O O . TRP A 1 94 ? -18.642 2.519 21.071 1.00 94.06 94 TRP A O 1
ATOM 744 N N . ASP A 1 95 ? -19.215 4.304 22.316 1.00 92.44 95 ASP A N 1
ATOM 745 C CA . ASP A 1 95 ? -18.836 5.295 21.309 1.00 92.44 95 ASP A CA 1
ATOM 746 C C . ASP A 1 95 ? -17.310 5.355 21.125 1.00 92.44 95 ASP A C 1
ATOM 748 O O . ASP A 1 95 ? -16.836 5.414 19.986 1.00 92.44 95 ASP A O 1
ATOM 752 N N . ALA A 1 96 ? -16.538 5.263 22.215 1.00 93.88 96 ALA A N 1
ATOM 753 C CA . ALA A 1 96 ? -15.076 5.223 22.177 1.00 93.88 96 ALA A CA 1
ATOM 754 C C . ALA A 1 96 ? -14.546 3.978 21.446 1.00 93.88 96 ALA A C 1
ATOM 756 O O . ALA A 1 96 ? -13.769 4.111 20.499 1.00 93.88 96 ALA A O 1
ATOM 757 N N . ALA A 1 97 ? -15.021 2.780 21.801 1.00 93.19 97 ALA A N 1
ATOM 758 C CA . ALA A 1 97 ? -14.663 1.535 21.127 1.00 93.19 97 ALA A CA 1
ATOM 759 C C . ALA A 1 97 ? -15.021 1.574 19.637 1.00 93.19 97 ALA A C 1
ATOM 761 O O . ALA A 1 97 ? -14.213 1.189 18.792 1.00 93.19 97 ALA A O 1
ATOM 762 N N . ARG A 1 98 ? -16.202 2.096 19.277 1.00 93.31 98 ARG A N 1
ATOM 763 C CA . ARG A 1 98 ? -16.592 2.256 17.870 1.00 93.31 98 ARG A CA 1
ATOM 764 C C . ARG A 1 98 ? -15.643 3.195 17.127 1.00 93.31 98 ARG A C 1
ATOM 766 O O . ARG A 1 98 ? -15.218 2.866 16.023 1.00 93.31 98 ARG A O 1
ATOM 773 N N . ALA A 1 99 ? -15.300 4.340 17.715 1.00 93.50 99 ALA A N 1
ATOM 774 C CA . ALA A 1 99 ? -14.354 5.276 17.117 1.00 93.50 99 ALA A CA 1
ATOM 775 C C . ALA A 1 99 ? -12.957 4.651 16.947 1.00 93.50 99 ALA A C 1
ATOM 777 O O . ALA A 1 99 ? -12.337 4.818 15.895 1.00 93.50 99 ALA A O 1
ATOM 778 N N . ALA A 1 100 ? -12.491 3.879 17.934 1.00 93.12 100 ALA A N 1
ATOM 779 C CA . ALA A 1 100 ? -11.225 3.153 17.869 1.00 93.12 100 ALA A CA 1
ATOM 780 C C . ALA A 1 100 ? -11.226 2.097 16.750 1.00 93.12 100 ALA A C 1
ATOM 782 O O . ALA A 1 100 ? -10.291 2.051 15.949 1.00 93.12 100 ALA A O 1
ATOM 783 N N . VAL A 1 101 ? -12.300 1.305 16.626 1.00 94.12 101 VAL A N 1
ATOM 784 C CA . VAL A 1 101 ? -12.464 0.310 15.549 1.00 94.12 101 VAL A CA 1
ATOM 785 C C . VAL A 1 101 ? -12.444 0.974 14.175 1.00 94.12 101 VAL A C 1
ATOM 787 O O . VAL A 1 101 ? -11.770 0.490 13.267 1.00 94.12 101 VAL A O 1
ATOM 790 N N . GLU A 1 102 ? -13.159 2.086 14.009 1.00 92.81 102 GLU A N 1
ATOM 791 C CA . GLU A 1 102 ? -13.198 2.834 12.751 1.00 92.81 102 GLU A CA 1
ATOM 792 C C . GLU A 1 102 ? -11.833 3.428 12.391 1.00 92.81 102 GLU A C 1
ATOM 794 O O . GLU A 1 102 ? -11.367 3.268 11.261 1.00 92.81 102 GLU A O 1
ATOM 799 N N . SER A 1 103 ? -11.150 4.038 13.364 1.00 90.94 103 SER A N 1
ATOM 800 C CA . SER A 1 103 ? -9.793 4.561 13.187 1.00 90.94 103 SER A CA 1
ATOM 801 C C . SER A 1 103 ? -8.813 3.459 12.784 1.00 90.94 103 SER A C 1
ATOM 803 O O . SER A 1 103 ? -8.021 3.649 11.858 1.00 90.94 103 SER A O 1
ATOM 805 N N . TRP A 1 104 ? -8.872 2.301 13.445 1.00 91.00 104 TRP A N 1
ATOM 806 C CA . TRP A 1 104 ? -7.997 1.176 13.135 1.00 91.00 104 TRP A CA 1
ATOM 807 C C . TRP A 1 104 ? -8.303 0.572 11.763 1.00 91.00 104 TRP A C 1
ATOM 809 O O . TRP A 1 104 ? -7.386 0.317 10.982 1.00 91.00 104 TRP A O 1
ATOM 819 N N . ARG A 1 105 ? -9.586 0.415 11.418 1.00 90.81 105 ARG A N 1
ATOM 820 C CA . ARG A 1 105 ? -10.021 -0.052 10.097 1.00 90.81 105 ARG A CA 1
ATOM 821 C C . ARG A 1 105 ? -9.505 0.841 8.976 1.00 90.81 105 ARG A C 1
ATOM 823 O O . ARG A 1 105 ? -9.052 0.320 7.959 1.00 90.81 105 ARG A O 1
ATOM 830 N N . GLU A 1 106 ? -9.579 2.157 9.148 1.00 90.12 106 GLU A N 1
ATOM 831 C CA . GLU A 1 106 ? -9.071 3.102 8.155 1.00 90.12 106 GLU A CA 1
ATOM 832 C C . GLU A 1 106 ? -7.548 3.003 8.014 1.00 90.12 106 GLU A C 1
ATOM 834 O O . GLU A 1 106 ? -7.038 2.902 6.899 1.00 90.12 106 GLU A O 1
ATOM 839 N N . GLY A 1 107 ? -6.826 2.897 9.134 1.00 85.81 107 GLY A N 1
ATOM 840 C CA . GLY A 1 107 ? -5.381 2.662 9.123 1.00 85.81 107 GLY A CA 1
ATOM 841 C C . GLY A 1 107 ? -4.990 1.377 8.384 1.00 85.81 107 GLY A C 1
ATOM 842 O O . GLY A 1 107 ? -4.089 1.400 7.547 1.00 85.81 107 GLY A O 1
ATOM 843 N N . LEU A 1 108 ? -5.704 0.271 8.628 1.00 85.62 108 LEU A N 1
ATOM 844 C CA . LEU A 1 108 ? -5.474 -1.001 7.934 1.00 85.62 108 LEU A CA 1
ATOM 845 C C . LEU A 1 108 ? -5.752 -0.904 6.429 1.00 85.62 108 LEU A C 1
ATOM 847 O O . LEU A 1 108 ? -4.985 -1.444 5.633 1.00 85.62 108 LEU A O 1
ATOM 851 N N . ARG A 1 109 ? -6.827 -0.215 6.025 1.00 87.31 109 ARG A N 1
ATOM 852 C CA . ARG A 1 109 ? -7.140 0.012 4.604 1.00 87.31 109 ARG A CA 1
ATOM 853 C C . ARG A 1 109 ? -6.064 0.836 3.914 1.00 87.31 109 ARG A C 1
ATOM 855 O O . ARG A 1 109 ? -5.646 0.468 2.820 1.00 87.31 109 ARG A O 1
ATOM 862 N N . GLN A 1 110 ? -5.601 1.904 4.558 1.00 86.44 110 GLN A N 1
ATOM 863 C CA . GLN A 1 110 ? -4.528 2.737 4.027 1.00 86.44 110 GLN A CA 1
ATOM 864 C C . GLN A 1 110 ? -3.242 1.924 3.845 1.00 86.44 110 GLN A C 1
ATOM 866 O O . GLN A 1 110 ? -2.642 1.970 2.775 1.00 86.44 110 GLN A O 1
ATOM 871 N N . SER A 1 111 ? -2.846 1.136 4.850 1.00 82.62 111 SER A N 1
ATOM 872 C CA . SER A 1 111 ? -1.675 0.259 4.749 1.00 82.62 111 SER A CA 1
ATOM 873 C C . SER A 1 111 ? -1.819 -0.773 3.629 1.00 82.62 111 SER A C 1
ATOM 875 O O . SER A 1 111 ? -0.881 -0.966 2.864 1.00 82.62 111 SER A O 1
ATOM 877 N N . LEU A 1 112 ? -2.994 -1.393 3.474 1.00 83.00 112 LEU A N 1
ATOM 878 C CA . LEU A 1 112 ? -3.248 -2.330 2.378 1.00 83.00 112 LEU A CA 1
ATOM 879 C C . LEU A 1 112 ? -3.101 -1.659 1.005 1.00 83.00 112 LEU A C 1
ATOM 881 O O . LEU A 1 112 ? -2.462 -2.226 0.122 1.00 83.00 112 LEU A O 1
ATOM 885 N N . MET A 1 113 ? -3.682 -0.470 0.832 1.00 87.69 113 MET A N 1
ATOM 886 C CA . MET A 1 113 ? -3.608 0.287 -0.419 1.00 87.69 113 MET A CA 1
ATOM 887 C C . MET A 1 113 ? -2.161 0.656 -0.756 1.00 87.69 113 MET A C 1
ATOM 889 O O . MET A 1 113 ? -1.706 0.371 -1.856 1.00 87.69 113 MET A O 1
ATOM 893 N N . GLN A 1 114 ? -1.403 1.170 0.216 1.00 86.38 114 GLN A N 1
ATOM 894 C CA . GLN A 1 114 ? 0.015 1.495 0.032 1.00 86.38 114 GLN A CA 1
ATOM 895 C C . GLN A 1 114 ? 0.847 0.262 -0.338 1.00 86.38 114 GLN A C 1
ATOM 897 O O . GLN A 1 114 ? 1.677 0.330 -1.243 1.00 86.38 114 GLN A O 1
ATOM 902 N N . CYS A 1 115 ? 0.594 -0.887 0.300 1.00 84.12 115 CYS A N 1
ATOM 903 C CA . CYS A 1 115 ? 1.234 -2.140 -0.088 1.00 84.12 115 CYS A CA 1
ATOM 904 C C . CYS A 1 115 ? 0.890 -2.515 -1.537 1.00 84.12 115 CYS A C 1
ATOM 906 O O . CYS A 1 115 ? 1.782 -2.890 -2.294 1.00 84.12 115 CYS A O 1
ATOM 908 N N . GLN A 1 116 ? -0.374 -2.415 -1.950 1.00 87.06 116 GLN A N 1
ATOM 909 C CA . GLN A 1 116 ? -0.787 -2.725 -3.324 1.00 87.06 116 GLN A CA 1
ATOM 910 C C . GLN A 1 116 ? -0.137 -1.788 -4.346 1.00 87.06 116 GLN A C 1
ATOM 912 O O . GLN A 1 116 ? 0.438 -2.267 -5.325 1.00 87.06 116 GLN A O 1
ATOM 917 N N . ASP A 1 117 ? -0.169 -0.481 -4.091 1.00 90.75 117 ASP A N 1
ATOM 918 C CA . ASP A 1 117 ? 0.423 0.538 -4.957 1.00 90.75 117 ASP A CA 1
ATOM 919 C C . ASP A 1 117 ? 1.931 0.319 -5.115 1.00 90.75 117 ASP A C 1
ATOM 921 O O . ASP A 1 117 ? 2.445 0.347 -6.236 1.00 90.75 117 ASP A O 1
ATOM 925 N N . PHE A 1 118 ? 2.630 0.004 -4.018 1.00 91.38 118 PHE A N 1
ATOM 926 C CA . PHE A 1 118 ? 4.050 -0.342 -4.042 1.00 91.38 118 PHE A CA 1
ATOM 927 C C . PHE A 1 118 ? 4.333 -1.533 -4.963 1.00 91.38 118 PHE A C 1
ATOM 929 O O . PHE A 1 118 ? 5.165 -1.442 -5.868 1.00 91.38 118 PHE A O 1
ATOM 936 N N . HIS A 1 119 ? 3.626 -2.651 -4.765 1.00 89.19 119 HIS A N 1
ATOM 937 C CA . HIS A 1 119 ? 3.838 -3.866 -5.554 1.00 89.19 119 HIS A CA 1
ATOM 938 C C . HIS A 1 119 ? 3.530 -3.635 -7.035 1.00 89.19 119 HIS A C 1
ATOM 940 O O . HIS A 1 119 ? 4.313 -4.034 -7.900 1.00 89.19 119 HIS A O 1
ATOM 946 N N . GLN A 1 120 ? 2.424 -2.952 -7.331 1.00 94.06 120 GLN A N 1
ATOM 947 C CA . GLN A 1 120 ? 2.000 -2.670 -8.696 1.00 94.06 120 GLN A CA 1
ATOM 948 C C . GLN A 1 120 ? 2.989 -1.751 -9.419 1.00 94.06 120 GLN A C 1
ATOM 950 O O . GLN A 1 120 ? 3.382 -2.037 -10.554 1.00 94.06 120 GLN A O 1
ATOM 955 N N . LEU A 1 121 ? 3.408 -0.656 -8.779 1.00 96.25 121 LEU A N 1
ATOM 956 C CA . LEU A 1 121 ? 4.350 0.297 -9.360 1.00 96.25 121 LEU A CA 1
ATOM 957 C C . LEU A 1 121 ? 5.739 -0.328 -9.535 1.00 96.25 121 LEU A C 1
ATOM 959 O O . LEU A 1 121 ? 6.331 -0.200 -10.608 1.00 96.25 121 LEU A O 1
ATOM 963 N N . SER A 1 122 ? 6.219 -1.071 -8.533 1.00 95.31 122 SER A N 1
ATOM 964 C CA . SER A 1 122 ? 7.478 -1.823 -8.592 1.00 95.31 122 SER A CA 1
ATOM 965 C C . SER A 1 122 ? 7.490 -2.807 -9.765 1.00 95.31 122 SER A C 1
ATOM 967 O O . SER A 1 122 ? 8.405 -2.786 -10.594 1.00 95.31 122 SER A O 1
ATOM 969 N N . GLN A 1 123 ? 6.440 -3.623 -9.902 1.00 95.56 123 GLN A N 1
ATOM 970 C CA . GLN A 1 123 ? 6.312 -4.582 -10.997 1.00 95.56 123 GLN A CA 1
ATOM 971 C C . GLN A 1 123 ? 6.269 -3.886 -12.363 1.00 95.56 123 GLN A C 1
ATOM 973 O O . GLN A 1 123 ? 6.968 -4.306 -13.288 1.00 95.56 123 GLN A O 1
ATOM 978 N N . ASN A 1 124 ? 5.484 -2.814 -12.492 1.00 97.56 124 ASN A N 1
ATOM 979 C CA . ASN A 1 124 ? 5.376 -2.049 -13.733 1.00 97.56 124 ASN A CA 1
ATOM 980 C C . ASN A 1 124 ? 6.727 -1.463 -14.157 1.00 97.56 124 ASN A C 1
ATOM 982 O O . ASN A 1 124 ? 7.098 -1.561 -15.328 1.00 97.56 124 ASN A O 1
ATOM 986 N N . LEU A 1 125 ? 7.480 -0.897 -13.210 1.00 98.19 125 LEU A N 1
ATOM 987 C CA . LEU A 1 125 ? 8.814 -0.356 -13.463 1.00 98.19 125 LEU A CA 1
ATOM 988 C C . LEU A 1 125 ? 9.799 -1.454 -13.865 1.00 98.19 125 LEU A C 1
ATOM 990 O O . LEU A 1 125 ? 10.514 -1.287 -14.847 1.00 98.19 125 LEU A O 1
ATOM 994 N N . LEU A 1 126 ? 9.813 -2.595 -13.173 1.00 97.62 126 LEU A N 1
ATOM 995 C CA . LEU A 1 126 ? 10.713 -3.708 -13.496 1.00 97.62 126 LEU A CA 1
ATOM 996 C C . LEU A 1 126 ? 10.448 -4.298 -14.886 1.00 97.62 126 LEU A C 1
ATOM 998 O O . LEU A 1 126 ? 11.395 -4.534 -15.638 1.00 97.62 126 LEU A O 1
ATOM 1002 N N . LEU A 1 127 ? 9.177 -4.516 -15.237 1.00 97.94 127 LEU A N 1
ATOM 1003 C CA . LEU A 1 127 ? 8.791 -5.006 -16.563 1.00 97.94 127 LEU A CA 1
ATOM 1004 C C . LEU A 1 127 ? 9.164 -4.001 -17.654 1.00 97.94 127 LEU A C 1
ATOM 1006 O O . LEU A 1 127 ? 9.719 -4.380 -18.687 1.00 97.94 127 LEU A O 1
ATOM 1010 N N . TRP A 1 128 ? 8.897 -2.718 -17.414 1.00 98.44 128 TRP A N 1
ATOM 1011 C CA . TRP A 1 128 ? 9.236 -1.671 -18.366 1.00 98.44 128 TRP A CA 1
ATOM 1012 C C . TRP A 1 128 ? 10.753 -1.534 -18.542 1.00 98.44 128 TRP A C 1
ATOM 1014 O O . TRP A 1 128 ? 11.220 -1.495 -19.676 1.00 98.44 128 TRP A O 1
ATOM 1024 N N . LEU A 1 129 ? 11.533 -1.554 -17.455 1.00 98.44 129 LEU A N 1
ATOM 1025 C CA . LEU A 1 129 ? 12.999 -1.515 -17.500 1.00 98.44 129 LEU A CA 1
ATOM 1026 C C . LEU A 1 129 ? 13.581 -2.705 -18.273 1.00 98.44 129 LEU A C 1
ATOM 1028 O O . LEU A 1 129 ? 14.505 -2.522 -19.058 1.00 98.44 129 LEU A O 1
ATOM 1032 N N . ALA A 1 130 ? 13.022 -3.908 -18.109 1.00 98.00 130 ALA A N 1
ATOM 1033 C CA . ALA A 1 130 ? 13.437 -5.074 -18.889 1.00 98.00 130 ALA A CA 1
ATOM 1034 C C . ALA A 1 130 ? 13.148 -4.894 -20.392 1.00 98.00 130 ALA A C 1
ATOM 1036 O O . ALA A 1 130 ? 13.981 -5.224 -21.238 1.00 98.00 130 ALA A O 1
ATOM 1037 N N . SER A 1 131 ? 11.989 -4.323 -20.736 1.00 97.94 131 SER A N 1
ATOM 1038 C CA . SER A 1 131 ? 11.656 -3.989 -22.124 1.00 97.94 131 SER A CA 1
ATOM 1039 C C . SER A 1 131 ? 12.569 -2.899 -22.692 1.00 97.94 131 SER A C 1
ATOM 1041 O O . SER A 1 131 ? 12.985 -2.996 -23.845 1.00 97.94 131 SER A O 1
ATOM 1043 N N . ALA A 1 132 ? 12.878 -1.870 -21.905 1.00 97.75 132 ALA A N 1
ATOM 1044 C CA . ALA A 1 132 ? 13.783 -0.784 -22.264 1.00 97.75 132 ALA A CA 1
ATOM 1045 C C . ALA A 1 132 ? 15.204 -1.310 -22.517 1.00 97.75 132 ALA A C 1
ATOM 1047 O O . ALA A 1 132 ? 15.822 -0.980 -23.528 1.00 97.75 132 ALA A O 1
ATOM 1048 N N . GLU A 1 133 ? 15.693 -2.206 -21.658 1.00 97.50 133 GLU A N 1
ATOM 1049 C CA . GLU A 1 133 ? 16.985 -2.864 -21.842 1.00 97.50 133 GLU A CA 1
ATOM 1050 C C . GLU A 1 133 ? 17.013 -3.727 -23.114 1.00 97.50 133 GLU A C 1
ATOM 1052 O O . GLU A 1 133 ? 17.985 -3.670 -23.868 1.00 97.50 133 GLU A O 1
ATOM 1057 N N . SER A 1 134 ? 15.931 -4.454 -23.418 1.00 96.88 134 SER A N 1
ATOM 1058 C CA . SER A 1 134 ? 15.820 -5.205 -24.676 1.00 96.88 134 SER A CA 1
ATOM 1059 C C . SER A 1 134 ? 15.818 -4.291 -25.908 1.00 96.88 134 SER A C 1
ATOM 1061 O O . SER A 1 134 ? 16.515 -4.584 -26.879 1.00 96.88 134 SER A O 1
ATOM 1063 N N . ARG A 1 135 ? 15.097 -3.160 -25.868 1.00 95.88 135 ARG A N 1
ATOM 1064 C CA . ARG A 1 135 ? 15.105 -2.151 -26.946 1.00 95.88 135 ARG A CA 1
ATOM 1065 C C . ARG A 1 135 ? 16.501 -1.577 -27.168 1.00 95.88 135 ARG A C 1
ATOM 1067 O O . ARG A 1 135 ? 16.954 -1.531 -28.307 1.00 95.88 135 ARG A O 1
ATOM 1074 N N . ARG A 1 136 ? 17.222 -1.234 -26.093 1.00 95.12 136 ARG A N 1
ATOM 1075 C CA . ARG A 1 136 ? 18.624 -0.791 -26.179 1.00 95.12 136 ARG A CA 1
ATOM 1076 C C . ARG A 1 136 ? 19.504 -1.841 -26.851 1.00 95.12 136 ARG A C 1
ATOM 1078 O O . ARG A 1 136 ? 20.264 -1.511 -27.750 1.00 95.12 136 ARG A O 1
ATOM 1085 N N . GLN A 1 137 ? 19.387 -3.108 -26.447 1.00 93.19 137 GLN A N 1
ATOM 1086 C CA . GLN A 1 137 ? 20.168 -4.205 -27.032 1.00 93.19 137 GLN A CA 1
ATOM 108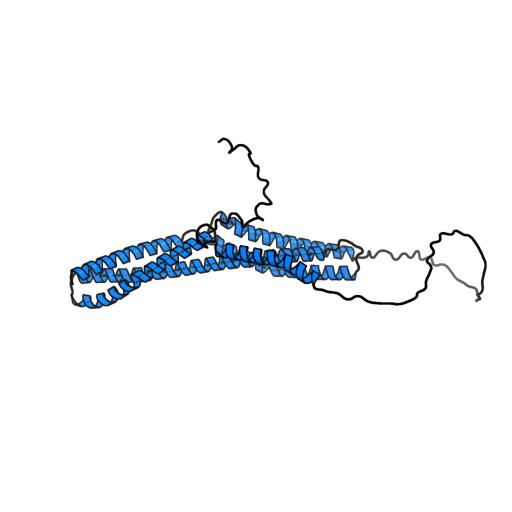7 C C . GLN A 1 137 ? 19.879 -4.402 -28.527 1.00 93.19 137 GLN A C 1
ATOM 1089 O O . GLN A 1 137 ? 20.793 -4.720 -29.279 1.00 93.19 137 GLN A O 1
ATOM 1094 N N . GLN A 1 138 ? 18.635 -4.193 -28.965 1.00 90.69 138 GLN A N 1
ATOM 1095 C CA . GLN A 1 138 ? 18.256 -4.253 -30.381 1.00 90.69 138 GLN A CA 1
ATOM 1096 C C . GLN A 1 138 ? 18.761 -3.043 -31.178 1.00 90.69 138 GLN A C 1
ATOM 1098 O O . GLN A 1 138 ? 19.125 -3.190 -32.342 1.00 90.69 138 GLN A O 1
ATOM 1103 N N . ALA A 1 139 ? 18.788 -1.862 -30.556 1.00 86.94 139 ALA A N 1
ATOM 1104 C CA . ALA A 1 139 ? 19.305 -0.629 -31.149 1.00 86.94 139 ALA A CA 1
ATOM 1105 C C . ALA A 1 139 ? 20.843 -0.534 -31.108 1.00 86.94 139 ALA A C 1
ATOM 1107 O O . ALA A 1 139 ? 21.426 0.344 -31.744 1.00 86.94 139 ALA A O 1
ATOM 1108 N N . HIS A 1 140 ? 21.520 -1.421 -30.376 1.00 79.50 140 HIS A N 1
ATOM 1109 C CA . HIS A 1 140 ? 22.975 -1.460 -30.323 1.00 79.50 140 HIS A CA 1
ATOM 1110 C C . HIS A 1 140 ? 23.545 -1.986 -31.647 1.00 79.50 140 HIS A C 1
ATOM 1112 O O . HIS A 1 140 ? 23.360 -3.146 -32.020 1.00 79.50 140 HIS A O 1
ATOM 1118 N N . VAL A 1 141 ? 24.314 -1.148 -32.339 1.00 68.69 141 VAL A N 1
ATOM 1119 C CA . VAL A 1 141 ? 24.933 -1.503 -33.617 1.00 68.69 141 VAL A CA 1
ATOM 1120 C C . VAL A 1 141 ? 26.274 -2.193 -33.371 1.00 68.69 141 VAL A C 1
ATOM 1122 O O . VAL A 1 141 ? 27.207 -1.590 -32.853 1.00 68.69 141 VAL A O 1
ATOM 1125 N N . THR A 1 142 ? 26.391 -3.466 -33.753 1.00 63.22 142 THR A N 1
ATOM 1126 C CA . THR A 1 142 ? 27.646 -4.232 -33.615 1.00 63.22 142 THR A CA 1
ATOM 1127 C C . THR A 1 142 ? 28.625 -4.008 -34.778 1.00 63.22 142 THR A C 1
ATOM 1129 O O . THR A 1 142 ? 29.812 -4.281 -34.620 1.00 63.22 142 THR A O 1
ATOM 1132 N N . ASP A 1 143 ? 28.162 -3.515 -35.934 1.00 65.38 143 ASP A N 1
ATOM 1133 C CA . ASP A 1 143 ? 28.991 -3.317 -37.133 1.00 65.38 143 ASP A CA 1
ATOM 1134 C C . ASP A 1 143 ? 29.105 -1.826 -37.526 1.00 65.38 143 ASP A C 1
ATOM 1136 O O . ASP A 1 143 ? 28.118 -1.234 -37.973 1.00 65.38 143 ASP A O 1
ATOM 1140 N N . PRO A 1 144 ? 30.304 -1.216 -37.432 1.00 63.00 144 PRO A N 1
ATOM 1141 C CA . PRO A 1 144 ? 30.574 0.156 -37.877 1.00 63.00 144 PRO A CA 1
ATOM 1142 C C . PRO A 1 144 ? 30.332 0.411 -39.375 1.00 63.00 144 PRO A C 1
ATOM 1144 O O . PRO A 1 144 ? 30.317 1.565 -39.796 1.00 63.00 144 PRO A O 1
ATOM 1147 N N . LYS A 1 145 ? 30.171 -0.637 -40.198 1.00 65.44 145 LYS A N 1
ATOM 1148 C CA . LYS A 1 145 ? 29.888 -0.543 -41.643 1.00 65.44 145 LYS A CA 1
ATOM 1149 C C . LYS A 1 145 ? 28.404 -0.706 -41.991 1.00 65.44 145 LYS A C 1
ATOM 1151 O O . LYS A 1 145 ? 28.071 -0.874 -43.166 1.00 65.44 145 LYS A O 1
ATOM 1156 N N . ALA A 1 146 ? 27.522 -0.692 -40.992 1.00 70.69 146 ALA A N 1
ATOM 1157 C CA . ALA A 1 146 ? 26.084 -0.782 -41.199 1.00 70.69 146 ALA A CA 1
ATOM 1158 C C . ALA A 1 146 ? 25.547 0.359 -42.087 1.00 70.69 146 ALA A C 1
ATOM 1160 O O . ALA A 1 146 ? 26.104 1.455 -42.143 1.00 70.69 146 ALA A O 1
ATOM 1161 N N . ASP A 1 147 ? 24.439 0.083 -42.777 1.00 80.25 147 ASP A N 1
ATOM 1162 C CA . ASP A 1 147 ? 23.710 1.044 -43.611 1.00 80.25 147 ASP A CA 1
ATOM 1163 C C . ASP A 1 147 ? 23.452 2.371 -42.854 1.00 80.25 147 ASP A C 1
ATOM 1165 O O . ASP A 1 147 ? 22.901 2.330 -41.747 1.00 80.25 147 ASP A O 1
ATOM 1169 N N . PRO A 1 148 ? 23.796 3.550 -43.418 1.00 82.31 148 PRO A N 1
ATOM 1170 C CA . PRO A 1 148 ? 23.581 4.846 -42.770 1.00 82.31 148 PRO A CA 1
ATOM 1171 C C . PRO A 1 148 ? 22.146 5.073 -42.277 1.00 82.31 148 PRO A C 1
ATOM 1173 O O . PRO A 1 148 ? 21.943 5.677 -41.225 1.00 82.31 148 PRO A O 1
ATOM 1176 N N . GLN A 1 149 ? 21.140 4.550 -42.987 1.00 84.44 149 GLN A N 1
ATOM 1177 C CA . GLN A 1 149 ? 19.739 4.644 -42.557 1.00 84.44 149 GLN A CA 1
ATOM 1178 C C . GLN A 1 149 ? 19.436 3.759 -41.340 1.00 84.44 149 GLN A C 1
ATOM 1180 O O . GLN A 1 149 ? 18.626 4.122 -40.486 1.00 84.44 149 GLN A O 1
ATOM 1185 N N . ALA A 1 150 ? 20.089 2.602 -41.216 1.00 84.75 150 ALA A N 1
ATOM 1186 C CA . ALA A 1 150 ? 19.989 1.767 -40.023 1.00 84.75 150 ALA A CA 1
ATOM 1187 C C . ALA A 1 150 ? 20.638 2.447 -38.807 1.00 84.75 150 ALA A C 1
ATOM 1189 O O . ALA A 1 150 ? 20.051 2.429 -37.725 1.00 84.75 150 ALA A O 1
ATOM 1190 N N . LEU A 1 151 ? 21.790 3.106 -38.991 1.00 85.75 151 LEU A N 1
ATOM 1191 C CA . LEU A 1 151 ? 22.464 3.877 -37.937 1.00 85.75 151 LEU A CA 1
ATOM 1192 C C . LEU A 1 151 ? 21.605 5.043 -37.429 1.00 85.75 151 LEU A C 1
ATOM 1194 O O . LEU A 1 151 ? 21.505 5.249 -36.219 1.00 85.75 151 LEU A O 1
ATOM 1198 N N . LEU A 1 152 ? 20.957 5.781 -38.338 1.00 87.94 152 LEU A N 1
ATOM 1199 C CA . LEU A 1 152 ? 20.043 6.869 -37.975 1.00 87.94 152 LEU A CA 1
ATOM 1200 C C . LEU A 1 152 ? 18.853 6.360 -37.158 1.00 87.94 152 LEU A C 1
ATOM 1202 O O . LEU A 1 152 ? 18.589 6.899 -36.086 1.00 87.94 152 LEU A O 1
ATOM 1206 N N . ARG A 1 153 ? 18.203 5.272 -37.594 1.00 89.19 153 ARG A N 1
ATOM 1207 C CA . ARG A 1 153 ? 17.096 4.662 -36.837 1.00 89.19 153 ARG A CA 1
ATOM 1208 C C . ARG A 1 153 ? 17.525 4.195 -35.447 1.00 89.19 153 ARG A C 1
ATOM 1210 O O . ARG A 1 153 ? 16.791 4.398 -34.486 1.00 89.19 153 ARG A O 1
ATOM 1217 N N . CYS A 1 154 ? 18.717 3.609 -35.321 1.00 90.38 154 CYS A N 1
ATOM 1218 C CA . CYS A 1 154 ? 19.256 3.215 -34.016 1.00 90.38 154 CYS A CA 1
ATOM 1219 C C . CYS A 1 154 ? 19.476 4.431 -33.107 1.00 90.38 154 CYS A C 1
ATOM 1221 O O . CYS A 1 154 ? 19.121 4.398 -31.931 1.00 90.38 154 CYS A O 1
ATOM 1223 N N . ARG A 1 155 ? 20.018 5.528 -33.651 1.00 90.88 155 ARG A N 1
ATOM 1224 C CA . ARG A 1 155 ? 20.221 6.775 -32.904 1.00 90.88 155 ARG A CA 1
ATOM 1225 C C . ARG A 1 155 ? 18.901 7.388 -32.435 1.00 90.88 155 ARG A C 1
ATOM 1227 O O . ARG A 1 155 ? 18.820 7.818 -31.289 1.00 90.88 155 ARG A O 1
ATOM 1234 N N . GLU A 1 156 ? 17.894 7.444 -33.302 1.00 93.25 156 GLU A N 1
ATOM 1235 C CA . GLU A 1 156 ? 16.558 7.948 -32.954 1.00 93.25 156 GLU A CA 1
ATOM 1236 C C . GLU A 1 156 ? 15.928 7.125 -31.826 1.00 93.25 156 GLU A C 1
ATOM 1238 O O . GLU A 1 156 ? 15.441 7.695 -30.850 1.00 93.25 156 GLU A O 1
ATOM 1243 N N . GLU A 1 157 ? 16.014 5.795 -31.913 1.00 95.19 157 GLU A N 1
ATOM 1244 C CA . GLU A 1 157 ? 15.498 4.888 -30.886 1.00 95.19 157 GLU A CA 1
ATOM 1245 C C . GLU A 1 157 ? 16.200 5.088 -29.534 1.00 95.19 157 GLU A C 1
ATOM 1247 O O . GLU A 1 157 ? 15.542 5.143 -28.497 1.00 95.19 157 GLU A O 1
ATOM 1252 N N . LEU A 1 158 ? 17.528 5.248 -29.528 1.00 95.31 158 LEU A N 1
ATOM 1253 C CA . LEU A 1 158 ? 18.293 5.493 -28.302 1.00 95.31 158 LEU A CA 1
ATOM 1254 C C . LEU A 1 158 ? 18.000 6.870 -27.687 1.00 95.31 158 LEU A C 1
ATOM 1256 O O . LEU A 1 158 ? 17.872 6.962 -26.470 1.00 95.31 158 LEU A O 1
ATOM 1260 N N . LEU A 1 159 ? 17.835 7.925 -28.495 1.00 96.31 159 LEU A N 1
ATOM 1261 C CA . LEU A 1 159 ? 17.426 9.251 -28.003 1.00 96.31 159 LEU A CA 1
ATOM 1262 C C . LEU A 1 159 ? 16.027 9.214 -27.382 1.00 96.31 159 LEU A C 1
ATOM 1264 O O . LEU A 1 159 ? 15.781 9.805 -26.330 1.00 96.31 159 LEU A O 1
ATOM 1268 N N . GLN A 1 160 ? 15.108 8.498 -28.029 1.00 97.62 160 GLN A N 1
ATOM 1269 C CA . GLN A 1 160 ? 13.766 8.298 -27.504 1.00 97.62 160 GLN A CA 1
ATOM 1270 C C . GLN A 1 160 ? 13.808 7.518 -26.184 1.00 97.62 160 GLN A C 1
ATOM 1272 O O . GLN A 1 160 ? 13.128 7.889 -25.227 1.00 97.62 160 GLN A O 1
ATOM 1277 N N . LEU A 1 161 ? 14.647 6.483 -26.100 1.00 97.25 161 LEU A N 1
ATOM 1278 C CA . LEU A 1 161 ? 14.828 5.710 -24.879 1.00 97.25 161 LEU A CA 1
ATOM 1279 C C . LEU A 1 161 ? 15.434 6.547 -23.743 1.00 97.25 161 LEU A C 1
ATOM 1281 O O . LEU A 1 161 ? 14.959 6.456 -22.616 1.00 97.25 161 LEU A O 1
ATOM 1285 N N . GLU A 1 162 ? 16.432 7.390 -24.022 1.00 97.62 162 GLU A N 1
ATOM 1286 C CA . GLU A 1 162 ? 17.029 8.311 -23.042 1.00 97.62 162 GLU A CA 1
ATOM 1287 C C . GLU A 1 162 ? 15.975 9.251 -22.445 1.00 97.62 162 GLU A C 1
ATOM 1289 O O . GLU A 1 162 ? 15.871 9.392 -21.223 1.00 97.62 162 GLU A O 1
ATOM 1294 N N . LYS A 1 163 ? 15.132 9.837 -23.303 1.00 97.75 163 LYS A N 1
ATOM 1295 C CA . LYS A 1 163 ? 14.014 10.680 -22.874 1.00 97.75 163 LYS A CA 1
ATOM 1296 C C . LYS A 1 163 ? 13.032 9.910 -21.992 1.00 97.75 163 LYS A C 1
ATOM 1298 O O . LYS A 1 163 ? 12.694 10.377 -20.906 1.00 97.75 163 LYS A O 1
ATOM 1303 N N . GLU A 1 164 ? 12.590 8.735 -22.435 1.00 98.06 164 GLU A N 1
ATOM 1304 C CA . GLU A 1 164 ? 11.650 7.914 -21.670 1.00 98.06 164 GLU A CA 1
ATOM 1305 C C . GLU A 1 164 ? 12.229 7.506 -20.309 1.00 98.06 164 GLU A C 1
ATOM 1307 O O . GLU A 1 164 ? 11.512 7.540 -19.315 1.00 98.06 164 GLU A O 1
ATOM 1312 N N . LEU A 1 165 ? 13.520 7.166 -20.230 1.00 97.62 165 LEU A N 1
ATOM 1313 C CA . LEU A 1 165 ? 14.192 6.836 -18.968 1.00 97.62 165 LEU A CA 1
ATOM 1314 C C . LEU A 1 165 ? 14.159 8.015 -17.988 1.00 97.62 165 LEU A C 1
ATOM 1316 O O . LEU A 1 165 ? 13.828 7.823 -16.817 1.00 97.62 165 LEU A O 1
ATOM 1320 N N . MET A 1 166 ? 14.424 9.236 -18.460 1.00 97.06 166 MET A N 1
ATOM 1321 C CA . MET A 1 166 ? 14.309 10.439 -17.627 1.00 97.06 166 MET A CA 1
ATOM 1322 C C . MET A 1 166 ? 12.870 10.675 -17.148 1.00 97.06 166 MET A C 1
ATOM 1324 O O . MET A 1 166 ? 12.649 10.994 -15.980 1.00 97.06 166 MET A O 1
ATOM 1328 N N . GLU A 1 167 ? 11.876 10.447 -18.010 1.00 97.12 167 GLU A N 1
ATOM 1329 C CA . GLU A 1 167 ? 10.451 10.563 -17.664 1.00 97.12 167 GLU A CA 1
ATOM 1330 C C . GLU A 1 167 ? 9.985 9.520 -16.631 1.00 97.12 167 GLU A C 1
ATOM 1332 O O . GLU A 1 167 ? 8.940 9.702 -16.004 1.00 97.12 167 GLU A O 1
ATOM 1337 N N . ARG A 1 168 ? 10.750 8.441 -16.407 1.00 96.81 168 ARG A N 1
ATOM 1338 C CA . ARG A 1 168 ? 10.461 7.434 -15.370 1.00 96.81 168 ARG A CA 1
ATOM 1339 C C . ARG A 1 168 ? 11.030 7.765 -13.998 1.00 96.81 168 ARG A C 1
ATOM 1341 O O . ARG A 1 168 ? 10.587 7.163 -13.022 1.00 96.81 168 ARG A O 1
ATOM 1348 N N . GLN A 1 169 ? 11.923 8.746 -13.881 1.00 97.25 169 GLN A N 1
ATOM 1349 C CA . GLN A 1 169 ? 12.478 9.149 -12.587 1.00 97.25 169 GLN A CA 1
ATOM 1350 C C . GLN A 1 169 ? 11.404 9.551 -11.552 1.00 97.25 169 GLN A C 1
ATOM 1352 O O . GLN A 1 169 ? 11.495 9.088 -10.415 1.00 97.25 169 GLN A O 1
ATOM 1357 N N . PRO A 1 170 ? 10.344 10.317 -11.895 1.00 97.62 170 PRO A N 1
ATOM 1358 C CA . PRO A 1 170 ? 9.286 10.648 -10.939 1.00 97.62 170 PRO A CA 1
ATOM 1359 C C . PRO A 1 170 ? 8.557 9.417 -10.395 1.00 97.62 170 PRO A C 1
ATOM 1361 O O . PRO A 1 170 ? 8.174 9.403 -9.234 1.00 97.62 170 PRO A O 1
ATOM 1364 N N . GLN A 1 171 ? 8.405 8.362 -11.201 1.00 97.69 171 GLN A N 1
ATOM 1365 C CA . GLN A 1 171 ? 7.769 7.118 -10.758 1.00 97.69 171 GLN A CA 1
ATOM 1366 C C . GLN A 1 171 ? 8.640 6.361 -9.749 1.00 97.69 171 GLN A C 1
ATOM 1368 O O . GLN A 1 171 ? 8.110 5.775 -8.811 1.00 97.69 171 GLN A O 1
ATOM 1373 N N . VAL A 1 172 ? 9.968 6.397 -9.907 1.00 97.62 172 VAL A N 1
ATOM 1374 C CA . VAL A 1 172 ? 10.904 5.854 -8.908 1.00 97.62 172 VAL A CA 1
ATOM 1375 C C . VAL A 1 172 ? 10.847 6.668 -7.615 1.00 97.62 172 VAL A C 1
ATOM 1377 O O . VAL A 1 172 ? 10.818 6.083 -6.538 1.00 97.62 172 VAL A O 1
ATOM 1380 N N . ASN A 1 173 ? 10.734 7.995 -7.709 1.00 96.62 173 ASN A N 1
ATOM 1381 C CA . ASN A 1 173 ? 10.561 8.851 -6.533 1.00 96.62 173 ASN A CA 1
ATOM 1382 C C . ASN A 1 173 ? 9.237 8.550 -5.809 1.00 96.62 173 ASN A C 1
ATOM 1384 O O . ASN A 1 173 ? 9.239 8.373 -4.598 1.00 96.62 173 ASN A O 1
ATOM 1388 N N . SER A 1 174 ? 8.124 8.401 -6.537 1.00 96.75 174 SER A N 1
ATOM 1389 C CA . SER A 1 174 ? 6.846 7.982 -5.943 1.00 96.75 174 SER A CA 1
ATOM 1390 C C . SER A 1 174 ? 6.937 6.600 -5.294 1.00 96.75 174 SER A C 1
ATOM 1392 O O . SER A 1 174 ? 6.353 6.379 -4.239 1.00 96.75 174 SER A O 1
ATOM 1394 N N . LEU A 1 175 ? 7.688 5.665 -5.886 1.00 95.88 175 LEU A N 1
ATOM 1395 C CA . LEU A 1 175 ? 7.920 4.354 -5.281 1.00 95.88 175 LEU A CA 1
ATOM 1396 C C . LEU A 1 175 ? 8.706 4.467 -3.963 1.00 95.88 175 LEU A C 1
ATOM 1398 O O . LEU A 1 175 ? 8.357 3.783 -3.002 1.00 95.88 175 LEU A O 1
ATOM 1402 N N . GLN A 1 176 ? 9.716 5.341 -3.908 1.00 94.38 176 GLN A N 1
ATOM 1403 C CA . GLN A 1 176 ? 10.452 5.649 -2.679 1.00 94.38 176 GLN A CA 1
ATOM 1404 C C . GLN A 1 176 ? 9.534 6.281 -1.625 1.00 94.38 176 GLN A C 1
ATOM 1406 O O . GLN A 1 176 ? 9.525 5.823 -0.493 1.00 94.38 176 GLN A O 1
ATOM 1411 N N . GLU A 1 177 ? 8.696 7.255 -1.989 1.00 93.50 177 GLU A N 1
ATOM 1412 C CA . GLU A 1 177 ? 7.744 7.887 -1.060 1.00 93.50 177 GLU A CA 1
ATOM 1413 C C . GLU A 1 177 ? 6.752 6.877 -0.460 1.00 93.50 177 GLU A C 1
ATOM 1415 O O . GLU A 1 177 ? 6.456 6.915 0.738 1.00 93.50 177 GLU A O 1
ATOM 1420 N N . ILE A 1 178 ? 6.246 5.945 -1.278 1.00 90.81 178 ILE A N 1
ATOM 1421 C CA . ILE A 1 178 ? 5.378 4.863 -0.799 1.00 90.81 178 ILE A CA 1
ATOM 1422 C C . ILE A 1 178 ? 6.162 3.951 0.152 1.00 90.81 178 ILE A C 1
ATOM 1424 O O . ILE A 1 178 ? 5.651 3.620 1.222 1.00 90.81 178 ILE A O 1
ATOM 1428 N N . SER A 1 179 ? 7.398 3.583 -0.205 1.00 88.75 179 SER A N 1
ATOM 1429 C CA . SER A 1 179 ? 8.289 2.786 0.646 1.00 88.75 179 SER A CA 1
ATOM 1430 C C . SER A 1 179 ? 8.536 3.464 1.992 1.00 88.75 179 SER A C 1
ATOM 1432 O O . SER A 1 179 ? 8.384 2.826 3.027 1.00 88.75 179 SER A O 1
ATOM 1434 N N . ASP A 1 180 ? 8.826 4.764 2.005 1.00 86.38 180 ASP A N 1
ATOM 1435 C CA . ASP A 1 180 ? 9.073 5.537 3.223 1.00 86.38 180 ASP A CA 1
ATOM 1436 C C . ASP A 1 180 ? 7.815 5.621 4.093 1.00 86.38 180 ASP A C 1
ATOM 1438 O O . ASP A 1 180 ? 7.877 5.421 5.304 1.00 86.38 180 ASP A O 1
ATOM 1442 N N . SER A 1 181 ? 6.638 5.857 3.499 1.00 84.00 181 SER A N 1
ATOM 1443 C CA . SER A 1 181 ? 5.377 5.879 4.254 1.00 84.00 181 SER A CA 1
ATOM 1444 C C . SER A 1 181 ? 5.031 4.521 4.866 1.00 84.00 181 SER A C 1
ATOM 1446 O O . SER A 1 181 ? 4.349 4.467 5.896 1.00 84.00 181 SER A O 1
ATOM 1448 N N . LEU A 1 182 ? 5.436 3.444 4.206 1.00 78.31 182 LEU A N 1
ATOM 1449 C CA . LEU A 1 182 ? 5.338 2.088 4.707 1.00 78.31 182 LEU A CA 1
ATOM 1450 C C . LEU A 1 182 ? 6.348 1.932 5.882 1.00 78.31 182 LEU A C 1
ATOM 1452 O O . LEU A 1 182 ? 5.936 1.641 7.013 1.00 78.31 182 LEU A O 1
ATOM 1456 N N . LEU A 1 183 ? 7.633 2.240 5.660 1.00 69.44 183 LEU A N 1
ATOM 1457 C CA . LEU A 1 183 ? 8.773 2.100 6.590 1.00 69.44 183 LEU A CA 1
ATOM 1458 C C . LEU A 1 183 ? 8.651 2.918 7.878 1.00 69.44 183 LEU A C 1
ATOM 1460 O O . LEU A 1 183 ? 8.976 2.430 8.958 1.00 69.44 183 LEU A O 1
ATOM 1464 N N . ILE A 1 184 ? 8.174 4.163 7.793 1.00 61.31 184 ILE A N 1
ATOM 1465 C CA . ILE A 1 184 ? 7.983 5.058 8.948 1.00 61.31 184 ILE A CA 1
ATOM 1466 C C . ILE A 1 184 ? 7.023 4.435 9.957 1.00 61.31 184 ILE A C 1
ATOM 1468 O O . ILE A 1 184 ? 7.134 4.676 11.160 1.00 61.31 184 ILE A O 1
ATOM 1472 N N . LYS A 1 185 ? 6.091 3.601 9.491 1.00 56.50 185 LYS A N 1
ATOM 1473 C CA . LYS A 1 185 ? 5.194 2.902 10.395 1.00 56.50 185 LYS A CA 1
ATOM 1474 C C . LYS A 1 185 ? 5.897 1.715 11.076 1.00 56.50 185 LYS A C 1
ATOM 1476 O O . LYS A 1 185 ? 5.391 1.301 12.111 1.00 56.50 185 LYS A O 1
ATOM 1481 N N . GLY A 1 186 ? 7.033 1.183 10.588 1.00 48.94 186 GLY A N 1
ATOM 1482 C CA . GLY A 1 186 ? 7.686 -0.019 11.132 1.00 48.94 186 GLY A CA 1
ATOM 1483 C C . GLY A 1 186 ? 9.181 -0.198 10.851 1.00 48.94 186 GLY A C 1
ATOM 1484 O O . GLY A 1 186 ? 9.596 -0.382 9.718 1.00 48.94 186 GLY A O 1
ATOM 1485 N N . HIS A 1 187 ? 9.987 -0.308 11.909 1.00 48.34 187 HIS A N 1
ATOM 1486 C CA . HIS A 1 187 ? 11.368 -0.798 11.826 1.00 48.34 187 HIS A CA 1
ATOM 1487 C C . HIS A 1 187 ? 11.420 -2.329 11.973 1.00 48.34 187 HIS A C 1
ATOM 1489 O O . HIS A 1 187 ? 11.028 -2.879 13.006 1.00 48.34 187 HIS A O 1
ATOM 1495 N N . GLY A 1 188 ? 11.902 -3.045 10.955 1.00 53.62 188 GLY A N 1
ATOM 1496 C CA . GLY A 1 188 ? 12.371 -4.428 11.101 1.00 53.62 188 GLY A CA 1
ATOM 1497 C C . GLY A 1 188 ? 12.735 -5.116 9.784 1.00 53.62 188 GLY A C 1
ATOM 1498 O O . GLY A 1 188 ? 12.597 -4.534 8.722 1.00 53.62 188 GLY A O 1
ATOM 1499 N N . GLU A 1 189 ? 13.208 -6.355 9.879 1.00 48.66 189 GLU A N 1
ATOM 1500 C CA . GLU A 1 189 ? 14.002 -7.041 8.843 1.00 48.66 189 GLU A CA 1
ATOM 1501 C C . GLU A 1 189 ? 13.279 -7.292 7.503 1.00 48.66 189 GLU A C 1
ATOM 1503 O O . GLU A 1 189 ? 13.916 -7.209 6.461 1.00 48.66 189 GLU A O 1
ATOM 1508 N N . ASP A 1 190 ? 11.955 -7.474 7.477 1.00 48.59 190 ASP A N 1
ATOM 1509 C CA . ASP A 1 190 ? 11.198 -7.627 6.215 1.00 48.59 190 ASP A CA 1
ATOM 1510 C C . ASP A 1 190 ? 11.076 -6.312 5.413 1.00 48.59 190 ASP A C 1
ATOM 1512 O O . ASP A 1 190 ? 10.836 -6.319 4.207 1.00 48.59 190 ASP A O 1
ATOM 1516 N N . TYR A 1 191 ? 11.295 -5.162 6.062 1.00 57.34 191 TYR A N 1
ATOM 1517 C CA . TYR A 1 191 ? 11.318 -3.854 5.395 1.00 57.34 191 TYR A CA 1
ATOM 1518 C C . TYR A 1 191 ? 12.572 -3.617 4.556 1.00 57.34 191 TYR A C 1
ATOM 1520 O O . TYR A 1 191 ? 12.593 -2.714 3.718 1.00 57.34 191 TYR A O 1
ATOM 1528 N N . ILE A 1 192 ? 13.574 -4.480 4.730 1.00 62.19 192 ILE A N 1
ATOM 1529 C CA . ILE A 1 192 ? 14.754 -4.534 3.880 1.00 62.19 192 ILE A CA 1
ATOM 1530 C C . ILE A 1 192 ? 14.334 -4.891 2.444 1.00 62.19 192 ILE A C 1
ATOM 1532 O O . ILE A 1 192 ? 14.885 -4.328 1.510 1.00 62.19 192 ILE A O 1
ATOM 1536 N N . GLU A 1 193 ? 13.300 -5.720 2.227 1.00 74.56 193 GLU A N 1
ATOM 1537 C CA . GLU A 1 193 ? 12.877 -6.105 0.869 1.00 74.56 193 GLU A CA 1
ATOM 1538 C C . GLU A 1 193 ? 12.312 -4.915 0.069 1.00 74.56 193 GLU A C 1
ATOM 1540 O O . GLU A 1 193 ? 12.570 -4.792 -1.132 1.00 74.56 193 GLU A O 1
ATOM 1545 N N . ALA A 1 194 ? 11.540 -4.030 0.711 1.00 81.75 194 ALA A N 1
ATOM 1546 C CA . ALA A 1 194 ? 10.986 -2.850 0.047 1.00 81.75 194 ALA A CA 1
ATOM 1547 C C . ALA A 1 194 ? 12.098 -1.864 -0.342 1.00 81.75 194 ALA A C 1
ATOM 1549 O O . ALA A 1 194 ? 12.177 -1.470 -1.509 1.00 81.75 194 ALA A O 1
ATOM 1550 N N . GLU A 1 195 ? 13.005 -1.548 0.589 1.00 84.06 195 GLU A N 1
ATOM 1551 C CA . GLU A 1 195 ? 14.174 -0.702 0.315 1.00 84.06 195 GLU A CA 1
ATOM 1552 C C . GLU A 1 195 ? 15.095 -1.319 -0.743 1.00 84.06 195 GLU A C 1
ATOM 1554 O O . GLU A 1 195 ? 15.514 -0.635 -1.678 1.00 84.06 195 GLU A O 1
ATOM 1559 N N . GLU A 1 196 ? 15.366 -2.625 -0.664 1.00 87.12 196 GLU A N 1
ATOM 1560 C CA . GLU A 1 196 ? 16.165 -3.349 -1.653 1.00 87.12 196 GLU A CA 1
ATOM 1561 C C . GLU A 1 196 ? 15.529 -3.279 -3.041 1.00 87.12 196 GLU A C 1
ATOM 1563 O O . GLU A 1 196 ? 16.223 -3.021 -4.027 1.00 87.12 196 GLU A O 1
ATOM 1568 N N . LYS A 1 197 ? 14.209 -3.471 -3.147 1.00 90.44 197 LYS A N 1
ATOM 1569 C CA . LYS A 1 197 ? 13.496 -3.362 -4.426 1.00 90.44 197 LYS A CA 1
ATOM 1570 C C . LYS A 1 197 ? 13.594 -1.960 -5.007 1.00 90.44 197 LYS A C 1
ATOM 1572 O O . LYS A 1 197 ? 13.874 -1.838 -6.203 1.00 90.44 197 LYS A O 1
ATOM 1577 N N . VAL A 1 198 ? 13.384 -0.922 -4.195 1.00 94.69 198 VAL A N 1
ATOM 1578 C CA . VAL A 1 198 ? 13.523 0.469 -4.649 1.00 94.69 198 VAL A CA 1
ATOM 1579 C C . VAL A 1 198 ? 14.950 0.720 -5.123 1.00 94.69 198 VAL A C 1
ATOM 1581 O O . VAL A 1 198 ? 15.147 1.162 -6.256 1.00 94.69 198 VAL A O 1
ATOM 1584 N N . HIS A 1 199 ? 15.944 0.321 -4.328 1.00 94.44 199 HIS A N 1
ATOM 1585 C CA . HIS A 1 199 ? 17.354 0.466 -4.668 1.00 94.44 199 HIS A CA 1
ATOM 1586 C C . HIS A 1 199 ? 17.720 -0.259 -5.972 1.00 94.44 199 HIS A C 1
ATOM 1588 O O . HIS A 1 199 ? 18.417 0.290 -6.827 1.00 94.44 199 HIS A O 1
ATOM 1594 N N . VAL A 1 200 ? 17.238 -1.490 -6.171 1.00 96.38 200 VAL A N 1
ATOM 1595 C CA . VAL A 1 200 ? 17.463 -2.257 -7.405 1.00 96.38 200 VAL A CA 1
ATOM 1596 C C . VAL A 1 200 ? 16.855 -1.547 -8.612 1.00 96.38 200 VAL A C 1
ATOM 1598 O O . VAL A 1 200 ? 17.502 -1.485 -9.660 1.00 96.38 200 VAL A O 1
ATOM 1601 N N . ILE A 1 201 ? 15.635 -1.018 -8.492 1.00 97.81 201 ILE A N 1
ATOM 1602 C CA . ILE A 1 201 ? 14.961 -0.289 -9.574 1.00 97.81 201 ILE A CA 1
ATOM 1603 C C . ILE A 1 201 ? 15.715 1.000 -9.903 1.00 97.81 201 ILE A C 1
ATOM 1605 O O . ILE A 1 201 ? 16.025 1.236 -11.072 1.00 97.81 201 ILE A O 1
ATOM 1609 N N . GLU A 1 202 ? 16.074 1.792 -8.893 1.00 97.81 202 GLU A N 1
ATOM 1610 C CA . GLU A 1 202 ? 16.824 3.037 -9.062 1.00 97.81 202 GLU A CA 1
ATOM 1611 C C . GLU A 1 202 ? 18.187 2.779 -9.720 1.00 97.81 202 GLU A C 1
ATOM 1613 O O . GLU A 1 202 ? 18.551 3.415 -10.714 1.00 97.81 202 GLU A O 1
ATOM 1618 N N . LYS A 1 203 ? 18.923 1.777 -9.227 1.00 97.31 203 LYS A N 1
ATOM 1619 C CA . LYS A 1 203 ? 20.222 1.380 -9.777 1.00 97.31 203 LYS A CA 1
ATOM 1620 C C . LYS A 1 203 ? 20.107 0.888 -11.216 1.00 97.31 203 LYS A C 1
ATOM 1622 O O . LYS A 1 203 ? 20.964 1.213 -12.037 1.00 97.31 203 LYS A O 1
ATOM 1627 N N . LYS A 1 204 ? 19.069 0.109 -11.541 1.00 97.81 204 LYS A N 1
ATOM 1628 C CA . LYS A 1 204 ? 18.811 -0.346 -12.915 1.00 97.81 204 LYS A CA 1
ATOM 1629 C C . LYS A 1 204 ? 18.496 0.819 -13.846 1.00 97.81 204 LYS A C 1
ATOM 1631 O O . LYS A 1 204 ? 19.070 0.864 -14.929 1.00 97.81 204 LYS A O 1
ATOM 1636 N N . LEU A 1 205 ? 17.638 1.752 -13.429 1.00 98.12 205 LEU A N 1
ATOM 1637 C CA . LEU A 1 205 ? 17.294 2.935 -14.219 1.00 98.12 205 LEU A CA 1
ATOM 1638 C C . LEU A 1 205 ? 18.544 3.768 -14.525 1.00 98.12 205 LEU A C 1
ATOM 1640 O O . LEU A 1 205 ? 18.824 4.053 -15.686 1.00 98.12 205 LEU A O 1
ATOM 1644 N N . ARG A 1 206 ? 19.330 4.082 -13.489 1.00 97.94 206 ARG A N 1
ATOM 1645 C CA . ARG A 1 206 ? 20.571 4.858 -13.602 1.00 97.94 206 ARG A CA 1
ATOM 1646 C C . ARG A 1 206 ? 21.582 4.188 -14.529 1.00 97.94 206 ARG A C 1
ATOM 1648 O O . ARG A 1 206 ? 22.079 4.819 -15.454 1.00 97.94 206 ARG A O 1
ATOM 1655 N N . ARG A 1 207 ? 21.824 2.888 -14.332 1.00 97.94 207 ARG A N 1
ATOM 1656 C CA . ARG A 1 207 ? 22.723 2.106 -15.189 1.00 97.94 207 ARG A CA 1
ATOM 1657 C C . ARG A 1 207 ? 22.261 2.115 -16.644 1.00 97.94 207 ARG A C 1
ATOM 1659 O O . ARG A 1 207 ? 23.089 2.230 -17.540 1.00 97.94 207 ARG A O 1
ATOM 1666 N N . LEU A 1 208 ? 20.962 1.948 -16.888 1.00 97.75 208 LEU A N 1
ATOM 1667 C CA . LEU A 1 208 ? 20.434 1.915 -18.247 1.00 97.75 208 LEU A CA 1
ATOM 1668 C C . LEU A 1 208 ? 20.552 3.288 -18.921 1.00 97.75 208 LEU A C 1
ATOM 1670 O O . LEU A 1 208 ? 20.911 3.345 -20.092 1.00 97.75 208 LEU A O 1
ATOM 1674 N N . LEU A 1 209 ? 20.337 4.376 -18.176 1.00 97.56 209 LEU A N 1
ATOM 1675 C CA . LEU A 1 209 ? 20.566 5.741 -18.651 1.00 97.56 209 LEU A CA 1
ATOM 1676 C C . LEU A 1 209 ? 22.035 5.953 -19.054 1.00 97.56 209 LEU A C 1
ATOM 1678 O O . LEU A 1 209 ? 22.303 6.331 -20.188 1.00 97.56 209 LEU A O 1
ATOM 1682 N N . GLU A 1 210 ? 22.984 5.610 -18.175 1.00 97.50 210 GLU A N 1
ATOM 1683 C CA . GLU A 1 210 ? 24.429 5.692 -18.456 1.00 97.50 210 GLU A CA 1
ATOM 1684 C C . GLU A 1 210 ? 24.822 4.891 -19.706 1.00 97.50 210 GLU A C 1
ATOM 1686 O O . GLU A 1 210 ? 25.612 5.346 -20.534 1.00 97.50 210 GLU A O 1
ATOM 1691 N N . GLN A 1 211 ? 24.248 3.697 -19.859 1.00 96.75 211 GLN A N 1
ATOM 1692 C CA . GLN A 1 211 ? 24.475 2.835 -21.012 1.00 96.75 211 GLN A CA 1
ATOM 1693 C C . GLN A 1 211 ? 23.934 3.436 -22.313 1.00 96.75 211 GLN A C 1
ATOM 1695 O O . GLN A 1 211 ? 24.645 3.432 -23.313 1.00 96.75 211 GLN A O 1
ATOM 1700 N N . VAL A 1 212 ? 22.710 3.971 -22.311 1.00 96.19 212 VAL A N 1
ATOM 1701 C CA . VAL A 1 212 ? 22.130 4.628 -23.493 1.00 96.19 212 VAL A CA 1
ATOM 1702 C C . VAL A 1 212 ? 22.948 5.856 -23.887 1.00 96.19 212 VAL A C 1
ATOM 1704 O O . VAL A 1 212 ? 23.271 6.013 -25.065 1.00 96.19 212 VAL A O 1
ATOM 1707 N N . SER A 1 213 ? 23.351 6.689 -22.924 1.00 95.19 213 SER A N 1
ATOM 1708 C CA . SER A 1 213 ? 24.189 7.856 -23.208 1.00 95.19 213 SER A CA 1
ATOM 1709 C C . SER A 1 213 ? 25.553 7.443 -23.780 1.00 95.19 213 SER A C 1
ATOM 1711 O O . SER A 1 213 ? 26.025 8.047 -24.742 1.00 95.19 213 SER A O 1
ATOM 1713 N N . HIS A 1 214 ? 26.174 6.378 -23.261 1.00 94.12 214 HIS A N 1
ATOM 1714 C CA . HIS A 1 214 ? 27.403 5.823 -23.837 1.00 94.12 214 HIS A CA 1
ATOM 1715 C C . HIS A 1 214 ? 27.199 5.331 -25.281 1.00 94.12 214 HIS A C 1
ATOM 1717 O O . HIS A 1 214 ? 27.997 5.656 -26.165 1.00 94.12 214 HIS A O 1
ATOM 1723 N N . ASP A 1 215 ? 26.124 4.583 -25.540 1.00 92.06 215 ASP A N 1
ATOM 1724 C CA . ASP A 1 215 ? 25.804 4.063 -26.871 1.00 92.06 215 ASP A CA 1
ATOM 1725 C C . ASP A 1 215 ? 25.612 5.222 -27.873 1.00 92.06 215 ASP A C 1
ATOM 1727 O O . ASP A 1 215 ? 26.189 5.206 -28.964 1.00 92.06 215 ASP A O 1
ATOM 1731 N N . LEU A 1 216 ? 24.917 6.292 -27.472 1.00 91.81 216 LEU A N 1
ATOM 1732 C CA . LEU A 1 216 ? 24.758 7.515 -28.268 1.00 91.81 216 LEU A CA 1
ATOM 1733 C C . LEU A 1 216 ? 26.093 8.208 -28.579 1.00 91.81 216 LEU A C 1
ATOM 1735 O O . LEU A 1 216 ? 26.314 8.628 -29.719 1.00 91.81 216 LEU A O 1
ATOM 1739 N N . MET A 1 217 ? 26.997 8.303 -27.600 1.00 89.50 217 MET A N 1
ATOM 1740 C CA . MET A 1 217 ? 28.330 8.884 -27.800 1.00 89.50 217 MET A CA 1
ATOM 1741 C C . MET A 1 217 ? 29.175 8.052 -28.773 1.00 89.50 217 MET A C 1
ATOM 1743 O O . MET A 1 217 ? 29.839 8.608 -29.650 1.00 89.50 217 MET A O 1
ATOM 1747 N N . SER A 1 218 ? 29.107 6.721 -28.681 1.00 87.62 218 SER A N 1
ATOM 1748 C CA . SER A 1 218 ? 29.828 5.818 -29.589 1.00 87.62 218 SER A CA 1
ATOM 1749 C C . SER A 1 218 ? 29.349 5.937 -31.047 1.00 87.62 218 SER A C 1
ATOM 1751 O O . SER A 1 218 ? 30.157 5.949 -31.984 1.00 87.62 218 SER A O 1
ATOM 1753 N N . LEU A 1 219 ? 28.037 6.126 -31.244 1.00 83.81 219 LEU A N 1
ATOM 1754 C CA . LEU A 1 219 ? 27.428 6.338 -32.558 1.00 83.81 219 LEU A CA 1
ATOM 1755 C C . LEU A 1 219 ? 27.754 7.716 -33.147 1.00 83.81 219 LEU A C 1
ATOM 1757 O O . LEU A 1 219 ? 27.820 7.842 -34.371 1.00 83.81 219 LEU A O 1
ATOM 1761 N N . GLN A 1 220 ? 27.963 8.742 -32.315 1.00 77.88 220 GLN A N 1
ATOM 1762 C CA . GLN A 1 220 ? 28.447 10.049 -32.775 1.00 77.88 220 GLN A CA 1
ATOM 1763 C C . GLN A 1 220 ? 29.912 9.987 -33.215 1.00 77.88 220 GLN A C 1
ATOM 1765 O O . GLN A 1 220 ? 30.238 10.506 -34.280 1.00 77.88 220 GLN A O 1
ATOM 1770 N N . GLY A 1 221 ? 30.778 9.306 -32.455 1.00 67.06 221 GLY A N 1
ATOM 1771 C CA . GLY A 1 221 ? 32.197 9.151 -32.800 1.00 67.06 221 GLY A CA 1
ATOM 1772 C C . GLY A 1 221 ? 32.435 8.422 -34.129 1.00 67.06 221 GLY A C 1
ATOM 1773 O O . GLY A 1 221 ? 33.380 8.743 -34.840 1.00 67.06 221 GLY A O 1
ATOM 1774 N N . SER A 1 222 ? 31.543 7.500 -34.509 1.00 62.53 222 SER A N 1
ATOM 1775 C CA . SER A 1 222 ? 31.610 6.779 -35.794 1.00 62.53 222 SER A CA 1
ATOM 1776 C C . SER A 1 222 ? 31.078 7.582 -36.995 1.00 62.53 222 SER A C 1
ATOM 1778 O O . SER A 1 222 ? 31.288 7.183 -38.137 1.00 62.53 222 SER A O 1
ATOM 1780 N N . GLN A 1 223 ? 30.380 8.700 -36.759 1.00 57.97 223 GLN A N 1
ATOM 1781 C CA . GLN A 1 223 ? 29.757 9.543 -37.792 1.00 57.97 223 GLN A CA 1
ATOM 1782 C C . GLN A 1 223 ? 30.560 10.806 -38.136 1.00 57.97 223 GLN A C 1
ATOM 1784 O O . GLN A 1 223 ? 30.083 11.600 -38.942 1.00 57.97 223 GLN A O 1
ATOM 1789 N N . ILE A 1 224 ? 31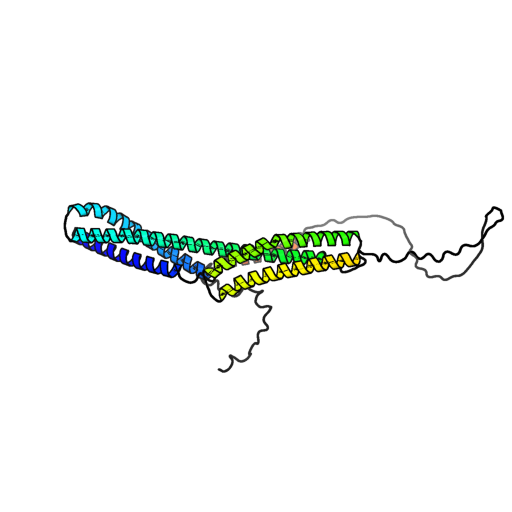.749 11.015 -37.558 1.00 50.81 224 ILE A N 1
ATOM 1790 C CA . ILE A 1 224 ? 32.648 12.120 -37.923 1.00 50.81 224 ILE A CA 1
ATOM 1791 C C . ILE A 1 224 ? 33.677 11.582 -38.932 1.00 50.81 224 ILE A C 1
ATOM 1793 O O . ILE A 1 224 ? 34.606 10.887 -38.521 1.00 50.81 224 ILE A O 1
ATOM 1797 N N . PRO A 1 225 ? 33.564 11.874 -40.243 1.00 49.44 225 PRO A N 1
ATOM 1798 C CA . PRO A 1 225 ? 34.683 11.701 -41.153 1.00 49.44 225 PRO A CA 1
ATOM 1799 C C . PRO A 1 225 ? 35.726 12.772 -40.831 1.00 49.44 225 PRO A C 1
ATOM 1801 O O . PRO A 1 225 ? 35.397 13.954 -40.726 1.00 49.44 225 PRO A O 1
ATOM 1804 N N . ASP A 1 226 ? 36.972 12.345 -40.679 1.00 40.00 226 ASP A N 1
ATOM 1805 C CA . ASP A 1 226 ? 38.152 13.195 -40.530 1.00 40.00 226 ASP A CA 1
ATOM 1806 C C . ASP A 1 226 ? 38.181 14.292 -41.622 1.00 40.00 226 ASP A C 1
ATOM 1808 O O . ASP A 1 226 ? 38.249 13.962 -42.812 1.00 40.00 226 ASP A O 1
ATOM 1812 N N . PRO A 1 227 ? 38.102 15.596 -41.286 1.00 48.88 227 PRO A N 1
ATOM 1813 C CA . PRO A 1 227 ? 38.262 16.669 -42.255 1.00 48.88 227 PRO A CA 1
ATOM 1814 C C . PRO A 1 227 ? 39.757 16.937 -42.462 1.00 48.88 227 PRO A C 1
ATOM 1816 O O . PRO A 1 227 ? 40.256 18.014 -42.147 1.00 48.88 227 PRO A O 1
ATOM 1819 N N . SER A 1 228 ? 40.477 15.956 -43.001 1.00 47.56 228 SER A N 1
ATOM 1820 C CA . SER A 1 228 ? 41.900 16.096 -43.301 1.00 47.56 228 SER A CA 1
ATOM 1821 C C . SER A 1 228 ? 42.214 15.515 -44.679 1.00 47.56 228 SER A C 1
ATOM 1823 O O . SER A 1 228 ? 42.420 14.313 -44.813 1.00 47.56 228 SER A O 1
ATOM 1825 N N . LEU A 1 229 ? 42.223 16.389 -45.700 1.00 41.97 229 LEU A N 1
ATOM 1826 C CA . LEU A 1 229 ? 43.317 16.604 -46.674 1.00 41.97 229 LEU A CA 1
ATOM 1827 C C . LEU A 1 229 ? 42.795 17.200 -48.005 1.00 41.97 229 LEU A C 1
ATOM 1829 O O . LEU A 1 229 ? 42.335 16.459 -48.875 1.00 41.97 229 LEU A O 1
ATOM 1833 N N . PRO A 1 230 ? 42.960 18.511 -48.260 1.00 41.59 230 PRO A N 1
ATOM 1834 C CA . PRO A 1 230 ? 43.240 19.000 -49.600 1.00 41.59 230 PRO A CA 1
ATOM 1835 C C . PRO A 1 230 ? 44.738 18.797 -49.852 1.00 41.59 230 PRO A C 1
ATOM 1837 O O . PRO A 1 230 ? 45.567 19.605 -49.441 1.00 41.59 230 PRO A O 1
ATOM 1840 N N . GLY A 1 231 ? 45.092 17.685 -50.492 1.00 48.50 231 GLY A N 1
ATOM 1841 C CA . GLY A 1 231 ? 46.398 17.547 -51.125 1.00 48.50 231 GLY A CA 1
ATOM 1842 C C . GLY A 1 231 ? 46.368 18.280 -52.458 1.00 48.50 231 GLY A C 1
ATOM 1843 O O . GLY A 1 231 ? 45.813 17.750 -53.415 1.00 48.50 231 GLY A O 1
ATOM 1844 N N . LEU A 1 232 ? 46.932 19.485 -52.513 1.00 42.41 232 LEU A N 1
ATOM 1845 C CA . LEU A 1 232 ? 47.434 20.073 -53.750 1.00 42.41 232 LEU A CA 1
ATOM 1846 C C . LEU A 1 232 ? 48.749 20.780 -53.443 1.00 42.41 232 LEU A C 1
ATOM 1848 O O . LEU A 1 232 ? 48.790 21.760 -52.699 1.00 42.41 232 LEU A O 1
ATOM 1852 N N . ASP A 1 233 ? 49.796 20.189 -54.008 1.00 40.56 233 ASP A N 1
ATOM 1853 C CA . ASP A 1 233 ? 51.160 20.678 -54.054 1.00 40.56 233 ASP A CA 1
ATOM 1854 C C . ASP A 1 233 ? 51.255 22.105 -54.607 1.00 40.56 233 ASP A C 1
ATOM 1856 O O . ASP A 1 233 ? 50.544 22.501 -55.530 1.00 40.56 233 ASP A O 1
ATOM 1860 N N . GLU A 1 234 ? 52.180 22.823 -53.976 1.00 39.25 234 GLU A N 1
ATOM 1861 C CA . GLU A 1 234 ? 53.110 23.820 -54.503 1.00 39.25 234 GLU A CA 1
ATOM 1862 C C . GLU A 1 234 ? 52.669 24.744 -55.650 1.00 39.25 234 GLU A C 1
ATOM 1864 O O . GLU A 1 234 ? 52.570 24.400 -56.826 1.00 39.25 234 GLU A O 1
ATOM 1869 N N . VAL A 1 235 ? 52.560 26.014 -55.265 1.00 40.38 235 VAL A N 1
ATOM 1870 C CA . VAL A 1 235 ? 52.729 27.179 -56.125 1.00 40.38 235 VAL A CA 1
ATOM 1871 C C . VAL A 1 235 ? 54.204 27.279 -56.525 1.00 40.38 235 VAL A C 1
ATOM 1873 O O . VAL A 1 235 ? 55.038 27.586 -55.677 1.00 40.38 235 VAL A O 1
ATOM 1876 N N . ASP A 1 236 ? 54.507 27.123 -57.811 1.00 41.03 236 ASP A N 1
ATOM 1877 C CA . ASP A 1 236 ? 55.637 27.818 -58.433 1.00 41.03 236 ASP A CA 1
ATOM 1878 C C . ASP A 1 236 ? 55.171 28.489 -59.728 1.00 41.03 236 ASP A C 1
ATOM 1880 O O . ASP A 1 236 ? 54.462 27.906 -60.552 1.00 41.03 236 ASP A O 1
ATOM 1884 N N . ALA A 1 237 ? 55.509 29.768 -59.852 1.00 41.09 237 ALA A N 1
ATOM 1885 C CA . ALA A 1 237 ? 55.090 30.654 -60.922 1.00 41.09 237 ALA A CA 1
ATOM 1886 C C . ALA A 1 237 ? 56.324 31.061 -61.731 1.00 41.09 237 ALA A C 1
ATOM 1888 O O . ALA A 1 237 ? 57.217 31.717 -61.202 1.00 41.09 237 ALA A O 1
ATOM 1889 N N . GLY A 1 238 ? 56.341 30.736 -63.026 1.00 33.66 238 GLY A N 1
ATOM 1890 C CA . GLY A 1 238 ? 57.408 31.162 -63.929 1.00 33.66 238 GLY A CA 1
ATOM 1891 C C . GLY A 1 238 ? 57.107 30.917 -65.409 1.00 33.66 238 GLY A C 1
ATOM 1892 O O . GLY A 1 238 ? 57.362 29.838 -65.921 1.00 33.66 238 GLY A O 1
ATOM 1893 N N . ASP A 1 239 ? 56.606 31.971 -66.056 1.00 34.81 239 ASP A N 1
ATOM 1894 C CA . ASP A 1 239 ? 56.742 32.365 -67.469 1.00 34.81 239 ASP A CA 1
ATOM 1895 C C . ASP A 1 239 ? 56.179 31.550 -68.672 1.00 34.81 239 ASP A C 1
ATOM 1897 O O . ASP A 1 239 ? 56.337 30.349 -68.855 1.00 34.81 239 ASP A O 1
ATOM 1901 N N . GLN A 1 240 ? 55.528 32.349 -69.532 1.00 33.97 240 GLN A N 1
ATOM 1902 C CA . GLN A 1 240 ? 54.952 32.209 -70.889 1.00 33.97 240 GLN A CA 1
ATOM 1903 C C . GLN A 1 240 ? 55.931 31.764 -72.023 1.00 33.97 240 GLN A C 1
ATOM 1905 O O . GLN A 1 240 ? 57.136 31.788 -71.792 1.00 33.97 240 GLN A O 1
ATOM 1910 N N . PRO A 1 241 ? 55.525 31.645 -73.326 1.00 44.12 241 PRO A N 1
ATOM 1911 C CA . PRO A 1 241 ? 54.273 31.214 -73.994 1.00 44.12 241 PRO A CA 1
ATOM 1912 C C . PRO A 1 241 ? 54.566 30.265 -75.224 1.00 44.12 241 PRO A C 1
ATOM 1914 O O . PRO A 1 241 ? 55.542 29.525 -75.186 1.00 44.12 241 PRO A O 1
ATOM 1917 N N . PRO A 1 242 ? 53.768 30.241 -76.325 1.00 52.47 242 PRO A N 1
ATOM 1918 C CA . PRO A 1 242 ? 52.783 29.222 -76.727 1.00 52.47 242 PRO A CA 1
ATOM 1919 C C . PRO A 1 242 ? 53.232 28.363 -77.943 1.00 52.47 242 PRO A C 1
ATOM 1921 O O . PRO A 1 242 ? 54.355 28.523 -78.398 1.00 52.47 242 PRO A O 1
ATOM 1924 N N . VAL A 1 243 ? 52.356 27.496 -78.502 1.00 31.89 243 VAL A N 1
ATOM 1925 C CA . VAL A 1 243 ? 52.123 27.269 -79.966 1.00 31.89 243 VAL A CA 1
ATOM 1926 C C . VAL A 1 243 ? 51.221 26.025 -80.226 1.00 31.89 243 VAL A C 1
ATOM 1928 O O . VAL A 1 243 ? 51.637 24.892 -80.043 1.00 31.89 243 VAL A O 1
ATOM 1931 N N . VAL A 1 244 ? 49.971 26.291 -80.651 1.00 28.23 244 VAL A N 1
ATOM 1932 C CA . VAL A 1 244 ? 49.264 25.815 -81.879 1.00 28.23 244 VAL A CA 1
ATOM 1933 C C . VAL A 1 244 ? 48.938 24.309 -82.147 1.00 28.23 244 VAL A C 1
ATOM 1935 O O . VAL A 1 244 ? 49.800 23.444 -82.153 1.00 28.23 244 VAL A O 1
ATOM 1938 N N . CYS A 1 245 ? 47.668 24.107 -82.575 1.00 27.50 245 CYS A N 1
ATOM 1939 C CA . CYS A 1 245 ? 47.061 23.091 -83.486 1.00 27.50 245 CYS A CA 1
ATOM 1940 C C . CYS A 1 245 ? 46.592 21.681 -83.015 1.00 27.50 245 CYS A C 1
ATOM 1942 O O . CYS A 1 245 ? 47.350 20.723 -82.999 1.00 27.50 245 CYS A O 1
ATOM 1944 N N . VAL A 1 246 ? 45.275 21.556 -82.744 1.00 30.02 246 VAL A N 1
ATOM 1945 C CA . VAL A 1 246 ? 44.185 20.790 -83.451 1.00 30.02 246 VAL A CA 1
ATOM 1946 C C . VAL A 1 246 ? 44.612 19.753 -84.538 1.00 30.02 246 VAL A C 1
ATOM 1948 O O . VAL A 1 246 ? 45.525 20.070 -85.293 1.00 30.02 246 VAL A O 1
ATOM 1951 N N . PRO A 1 247 ? 43.816 18.704 -84.893 1.00 48.75 247 PRO A N 1
ATOM 1952 C CA . PRO A 1 247 ? 43.184 17.589 -84.150 1.00 48.75 247 PRO A CA 1
ATOM 1953 C C . PRO A 1 247 ? 43.415 16.202 -84.849 1.00 48.75 247 PRO A C 1
ATOM 1955 O O . PRO A 1 247 ? 44.122 16.124 -85.847 1.00 48.75 247 PRO A O 1
ATOM 1958 N N . ALA A 1 248 ? 42.711 15.147 -84.395 1.00 28.64 248 ALA A N 1
ATOM 1959 C CA . ALA A 1 248 ? 42.084 14.050 -85.183 1.00 28.64 248 ALA A CA 1
ATOM 1960 C C . ALA A 1 248 ? 42.379 12.609 -84.698 1.00 28.64 248 ALA A C 1
ATOM 1962 O O . ALA A 1 248 ? 43.516 12.159 -84.610 1.00 28.64 248 ALA A O 1
ATOM 1963 N N . SER A 1 249 ? 41.291 11.875 -84.433 1.00 32.12 249 SER A N 1
ATOM 1964 C CA . SER A 1 249 ? 41.165 10.400 -84.401 1.00 32.12 249 SER A CA 1
ATOM 1965 C C . SER A 1 249 ? 41.365 9.809 -85.828 1.00 32.12 249 SER A C 1
ATOM 1967 O O . SER A 1 249 ? 41.438 10.630 -86.744 1.00 32.12 249 SER A O 1
ATOM 1969 N N . PRO A 1 250 ? 41.340 8.476 -86.127 1.00 44.44 250 PRO A N 1
ATOM 1970 C CA . PRO A 1 250 ? 40.778 7.344 -85.363 1.00 44.44 250 PRO A CA 1
ATOM 1971 C C . PRO A 1 250 ? 41.489 5.959 -85.544 1.00 44.44 250 PRO A C 1
ATOM 1973 O O . PRO A 1 250 ? 42.515 5.833 -86.195 1.00 44.44 250 PRO A O 1
ATOM 1976 N N . ALA A 1 251 ? 40.822 4.911 -85.033 1.00 28.66 251 ALA A N 1
ATOM 1977 C CA . ALA A 1 251 ? 40.727 3.543 -85.579 1.00 28.66 251 ALA A CA 1
ATOM 1978 C C . ALA A 1 251 ? 41.758 2.442 -85.205 1.00 28.66 251 ALA A C 1
ATOM 1980 O O . ALA A 1 251 ? 42.886 2.409 -85.670 1.00 28.66 251 ALA A O 1
ATOM 1981 N N . LYS A 1 252 ? 41.200 1.452 -84.484 1.00 27.59 252 LYS A N 1
ATOM 1982 C CA . LYS A 1 252 ? 41.146 -0.005 -84.750 1.00 27.59 252 LYS A CA 1
ATOM 1983 C C . LYS A 1 252 ? 42.402 -0.909 -84.767 1.00 27.59 252 LYS A C 1
ATOM 1985 O O . LYS A 1 252 ? 43.256 -0.821 -85.632 1.00 27.59 252 LYS A O 1
ATOM 1990 N N . GLU A 1 253 ? 42.213 -1.974 -83.973 1.00 27.41 253 GLU A N 1
ATOM 1991 C CA . GLU A 1 253 ? 42.388 -3.414 -84.265 1.00 27.41 253 GLU A CA 1
ATOM 1992 C C . GLU A 1 253 ? 43.704 -4.141 -83.933 1.00 27.41 253 GLU A C 1
ATOM 1994 O O . GLU A 1 253 ? 44.809 -3.639 -84.096 1.00 27.41 253 GLU A O 1
ATOM 1999 N N . THR A 1 254 ? 43.490 -5.424 -83.586 1.00 24.91 254 THR A N 1
ATOM 2000 C CA . THR A 1 254 ? 44.420 -6.572 -83.469 1.00 24.91 254 THR A CA 1
ATOM 2001 C C . THR A 1 254 ? 45.238 -6.676 -82.171 1.00 24.91 254 THR A C 1
ATOM 2003 O O . THR A 1 254 ? 45.683 -5.675 -81.637 1.00 24.91 254 THR A O 1
ATOM 2006 N N . GLY A 1 255 ? 45.466 -7.839 -81.549 1.00 28.25 255 GLY A N 1
ATOM 2007 C CA . GLY A 1 255 ? 45.094 -9.240 -81.797 1.00 28.25 255 GLY A CA 1
ATOM 2008 C C . GLY A 1 255 ? 45.251 -10.056 -80.490 1.00 28.25 255 GLY A C 1
ATOM 2009 O O . GLY A 1 255 ? 45.847 -9.560 -79.541 1.00 28.25 255 GLY A O 1
ATOM 2010 N N . ALA A 1 256 ? 44.525 -11.180 -80.350 1.00 29.27 256 ALA A N 1
ATOM 2011 C CA . ALA A 1 256 ? 45.023 -12.571 -80.188 1.00 29.27 256 ALA A CA 1
ATOM 2012 C C . ALA A 1 256 ? 46.057 -12.790 -79.048 1.00 29.27 256 ALA A C 1
ATOM 2014 O O . ALA A 1 256 ? 47.015 -12.047 -78.940 1.00 29.27 256 ALA A O 1
ATOM 2015 N N . GLU A 1 257 ? 46.053 -13.805 -78.176 1.00 29.00 257 GLU A N 1
ATOM 2016 C CA . GLU A 1 257 ? 45.393 -15.112 -78.042 1.00 29.00 257 GLU A CA 1
ATOM 2017 C C . GLU A 1 257 ? 45.888 -15.722 -76.695 1.00 29.00 257 GLU A C 1
ATOM 2019 O O . GLU A 1 257 ? 47.065 -15.554 -76.386 1.00 29.00 257 GLU A O 1
ATOM 2024 N N . ARG A 1 258 ? 45.052 -16.463 -75.937 1.00 30.98 258 ARG A N 1
ATOM 2025 C CA . ARG A 1 258 ? 45.309 -17.809 -75.327 1.00 30.98 258 ARG A CA 1
ATOM 2026 C C . ARG A 1 258 ? 44.483 -18.114 -74.062 1.00 30.98 258 ARG A C 1
ATOM 2028 O O . ARG A 1 258 ? 44.721 -17.571 -72.994 1.00 30.98 258 ARG A O 1
ATOM 2035 N N . THR A 1 259 ? 43.557 -19.069 -74.235 1.00 29.98 259 THR A N 1
ATOM 2036 C CA . THR A 1 259 ? 43.301 -20.314 -73.455 1.00 29.98 259 THR A CA 1
ATOM 2037 C C . THR A 1 259 ? 43.623 -20.332 -71.946 1.00 29.98 259 THR A C 1
ATOM 2039 O O . THR A 1 259 ? 44.767 -20.106 -71.583 1.00 29.98 259 THR A O 1
ATOM 2042 N N . THR A 1 260 ? 42.721 -20.748 -71.037 1.00 34.78 260 THR A N 1
ATOM 2043 C CA . THR A 1 260 ? 42.243 -22.146 -70.889 1.00 34.78 260 THR A CA 1
ATOM 2044 C C . THR A 1 260 ? 40.870 -22.315 -70.184 1.00 34.78 260 THR A C 1
ATOM 2046 O O . THR A 1 260 ? 40.658 -21.959 -69.035 1.00 34.78 260 THR A O 1
ATOM 2049 N N . LYS A 1 261 ? 39.944 -22.947 -70.920 1.00 31.75 261 LYS A N 1
ATOM 2050 C CA . LYS A 1 261 ? 38.987 -24.036 -70.594 1.00 31.75 261 LYS A CA 1
ATOM 2051 C C . LYS A 1 261 ? 38.722 -24.450 -69.121 1.00 31.75 261 LYS A C 1
ATOM 2053 O O . LYS A 1 261 ? 39.571 -25.060 -68.485 1.00 31.75 261 LYS A O 1
ATOM 2058 N N . GLY A 1 262 ? 37.441 -24.395 -68.727 1.00 30.31 262 GLY A N 1
ATOM 2059 C CA . GLY A 1 262 ? 36.815 -25.228 -67.682 1.00 30.31 262 GLY A CA 1
ATOM 2060 C C . GLY A 1 262 ? 35.283 -25.193 -67.801 1.00 30.31 262 GLY A C 1
ATOM 2061 O O . GLY A 1 262 ? 34.677 -24.146 -67.634 1.00 30.31 262 GLY A O 1
ATOM 2062 N N . LYS A 1 263 ? 34.666 -26.313 -68.196 1.00 35.09 263 LYS A N 1
ATOM 2063 C CA . LYS A 1 263 ? 33.306 -26.434 -68.758 1.00 35.09 263 LYS A CA 1
ATOM 2064 C C . LYS A 1 263 ? 32.365 -27.145 -67.784 1.00 35.09 263 LYS A C 1
ATOM 2066 O O . LYS A 1 263 ? 32.702 -28.256 -67.412 1.00 35.09 263 LYS A O 1
ATOM 2071 N N . ASN A 1 264 ? 31.164 -26.609 -67.536 1.00 32.06 264 ASN A N 1
ATOM 2072 C CA . ASN A 1 264 ? 29.992 -27.392 -67.116 1.00 32.06 264 ASN A CA 1
ATOM 2073 C C . ASN A 1 264 ? 28.791 -27.031 -68.004 1.00 32.06 264 ASN A C 1
ATOM 2075 O O . ASN A 1 264 ? 28.394 -25.874 -68.097 1.00 32.06 264 ASN A O 1
ATOM 2079 N N . ARG A 1 265 ? 28.274 -28.041 -68.715 1.00 33.75 265 ARG A N 1
ATOM 2080 C CA . ARG A 1 265 ? 27.118 -27.978 -69.617 1.00 33.75 265 ARG A CA 1
ATOM 2081 C C . ARG A 1 265 ? 25.872 -28.482 -68.891 1.00 33.75 265 ARG A C 1
ATOM 2083 O O . ARG A 1 265 ? 25.892 -29.582 -68.352 1.00 33.75 265 ARG A O 1
ATOM 2090 N N . THR A 1 266 ? 24.793 -27.723 -68.991 1.00 40.91 266 THR A N 1
ATOM 2091 C CA . THR A 1 266 ? 23.413 -28.215 -69.052 1.00 40.91 266 THR A CA 1
ATOM 2092 C C . THR A 1 266 ? 23.083 -28.569 -70.505 1.00 40.91 266 THR A C 1
ATOM 2094 O O . THR A 1 266 ? 23.572 -27.887 -71.402 1.00 40.91 266 THR A O 1
ATOM 2097 N N . ASP A 1 267 ? 22.295 -29.622 -70.745 1.00 35.81 267 ASP A N 1
ATOM 2098 C CA . ASP A 1 267 ? 21.119 -29.582 -71.636 1.00 35.81 267 ASP A CA 1
ATOM 2099 C C . ASP A 1 267 ? 20.414 -30.947 -71.678 1.00 35.81 267 ASP A C 1
ATOM 2101 O O . ASP A 1 267 ? 21.067 -31.980 -71.828 1.00 35.81 267 ASP A O 1
ATOM 2105 N N . SER A 1 268 ? 19.084 -30.959 -71.601 1.00 32.44 268 SER A N 1
ATOM 2106 C CA . SER A 1 268 ? 18.224 -31.395 -72.716 1.00 32.44 268 SER A CA 1
ATOM 2107 C C . SER A 1 268 ? 16.760 -31.559 -72.286 1.00 32.44 268 SER A C 1
ATOM 2109 O O . SER A 1 268 ? 16.419 -31.854 -71.144 1.00 32.44 268 SER A O 1
ATOM 2111 N N . ARG A 1 269 ? 15.900 -31.270 -73.259 1.00 34.62 269 ARG A N 1
ATOM 2112 C CA . ARG A 1 269 ? 14.479 -30.913 -73.216 1.00 34.62 269 ARG A CA 1
ATOM 2113 C C . ARG A 1 269 ? 13.664 -31.993 -73.955 1.00 34.62 269 ARG A C 1
ATOM 2115 O O . ARG A 1 269 ? 14.214 -32.597 -74.869 1.00 34.62 269 ARG A O 1
ATOM 2122 N N . VAL A 1 270 ? 12.357 -32.097 -73.647 1.00 39.50 270 VAL A N 1
ATOM 2123 C CA . VAL A 1 270 ? 11.173 -32.293 -74.550 1.00 39.50 270 VAL A CA 1
ATOM 2124 C C . VAL A 1 270 ? 10.147 -33.359 -74.049 1.00 39.50 270 VAL A C 1
ATOM 2126 O O . VAL A 1 270 ? 10.566 -34.334 -73.431 1.00 39.50 270 VAL A O 1
ATOM 2129 N N . PRO A 1 271 ? 8.812 -33.163 -74.259 1.00 56.66 271 PRO A N 1
ATOM 2130 C CA . PRO A 1 271 ? 7.703 -33.765 -73.489 1.00 56.66 271 PRO A CA 1
ATOM 2131 C C . PRO A 1 271 ? 6.742 -34.696 -74.287 1.00 56.66 271 PRO A C 1
ATOM 2133 O O . PRO A 1 271 ? 6.808 -34.755 -75.512 1.00 56.66 271 PRO A O 1
ATOM 2136 N N . GLY A 1 272 ? 5.788 -35.363 -73.604 1.00 32.19 272 GLY A N 1
ATOM 2137 C CA . GLY A 1 272 ? 4.649 -36.097 -74.211 1.00 32.19 272 GLY A CA 1
ATOM 2138 C C . GLY A 1 272 ? 3.728 -36.847 -73.204 1.00 32.19 272 GLY A C 1
ATOM 2139 O O . GLY A 1 272 ? 4.168 -37.037 -72.077 1.00 32.19 272 GLY A O 1
ATOM 2140 N N . PRO A 1 273 ? 2.473 -37.242 -73.557 1.00 49.94 273 PRO A N 1
ATOM 2141 C CA . PRO A 1 273 ? 1.249 -36.992 -72.747 1.00 49.94 273 PRO A CA 1
ATOM 2142 C C . PRO A 1 273 ? 0.336 -38.207 -72.360 1.00 49.94 273 PRO A C 1
ATOM 2144 O O . PRO A 1 273 ? 0.458 -39.260 -72.969 1.00 49.94 273 PRO A O 1
ATOM 2147 N N . ALA A 1 274 ? -0.625 -37.969 -71.425 1.00 37.19 274 ALA A N 1
ATOM 2148 C CA . ALA A 1 274 ? -1.884 -38.698 -71.035 1.00 37.19 274 ALA A CA 1
ATOM 2149 C C . ALA A 1 274 ? -1.784 -40.190 -70.576 1.00 37.19 274 ALA A C 1
ATOM 2151 O O . ALA A 1 274 ? -0.992 -40.938 -71.123 1.00 37.19 274 ALA A O 1
ATOM 2152 N N . ASP A 1 275 ? -2.504 -40.757 -69.582 1.00 41.03 275 ASP A N 1
ATOM 2153 C CA . ASP A 1 275 ? -3.945 -40.702 -69.214 1.00 41.03 275 ASP A CA 1
ATOM 2154 C C . ASP A 1 275 ? -4.201 -41.350 -67.781 1.00 41.03 275 ASP A C 1
ATOM 2156 O O . ASP A 1 275 ? -3.231 -41.454 -67.027 1.00 41.03 275 ASP A O 1
ATOM 2160 N N . PRO A 1 276 ? -5.409 -41.755 -67.283 1.00 51.78 276 PRO A N 1
ATOM 2161 C CA . PRO A 1 276 ? -6.039 -41.165 -66.085 1.00 51.78 276 PRO A CA 1
ATOM 2162 C C . PRO A 1 276 ? -6.403 -42.124 -64.907 1.00 51.78 276 PRO A C 1
ATOM 2164 O O . PRO A 1 276 ? -6.523 -43.336 -65.048 1.00 51.78 276 PRO A O 1
ATOM 2167 N N . GLY A 1 277 ? -6.733 -41.542 -63.740 1.00 33.81 277 GLY A N 1
ATOM 2168 C CA . GLY A 1 277 ? -7.778 -42.054 -62.830 1.00 33.81 277 GLY A CA 1
ATOM 2169 C C . GLY A 1 277 ? -7.398 -42.986 -61.662 1.00 33.81 277 GLY A C 1
ATOM 2170 O O . GLY A 1 277 ? -7.179 -44.179 -61.842 1.00 33.81 277 GLY A O 1
ATOM 2171 N N . ARG A 1 278 ? -7.537 -42.485 -60.419 1.00 37.19 278 ARG A N 1
ATOM 2172 C CA . ARG A 1 278 ? -8.274 -43.175 -59.331 1.00 37.19 278 ARG A CA 1
ATOM 2173 C C . ARG A 1 278 ? -8.475 -42.282 -58.102 1.00 37.19 278 ARG A C 1
ATOM 2175 O O . ARG A 1 278 ? -7.538 -41.911 -57.406 1.00 37.19 278 ARG A O 1
ATOM 2182 N N . SER A 1 279 ? -9.737 -42.006 -57.805 1.00 47.66 279 SER A N 1
ATOM 2183 C CA . SER A 1 279 ? -10.242 -41.413 -56.569 1.00 47.66 279 SER A CA 1
ATOM 2184 C C . SER A 1 279 ? -10.668 -42.511 -55.579 1.00 47.66 279 SER A C 1
ATOM 2186 O O . SER A 1 279 ? -11.480 -43.366 -55.929 1.00 47.66 279 SER A O 1
ATOM 2188 N N . ARG A 1 280 ? -10.141 -42.490 -54.337 1.00 47.09 280 ARG A N 1
ATOM 2189 C CA . ARG A 1 280 ? -10.764 -43.000 -53.080 1.00 47.09 280 ARG A CA 1
ATOM 2190 C C . ARG A 1 280 ? -9.807 -42.864 -51.871 1.00 47.09 280 ARG A C 1
ATOM 2192 O O . ARG A 1 280 ? -8.611 -43.044 -52.045 1.00 47.09 280 ARG A O 1
ATOM 2199 N N . PRO A 1 281 ? -10.305 -42.733 -50.624 1.00 48.16 281 PRO A N 1
ATOM 2200 C CA . PRO A 1 281 ? -11.086 -41.619 -50.081 1.00 48.16 281 PRO A CA 1
ATOM 2201 C C . PRO A 1 281 ? -10.404 -40.994 -48.833 1.00 48.16 281 PRO A C 1
ATOM 2203 O O . PRO A 1 281 ? -9.696 -41.671 -48.092 1.00 48.16 281 PRO A O 1
ATOM 2206 N N . GLN A 1 282 ? -10.715 -39.737 -48.499 1.00 54.53 282 GLN A N 1
ATOM 2207 C CA . GLN A 1 282 ? -10.270 -39.026 -47.276 1.00 54.53 282 GLN A CA 1
ATOM 2208 C C . GLN A 1 282 ? -10.703 -39.664 -45.924 1.00 54.53 282 GLN A C 1
ATOM 2210 O O . GLN A 1 282 ? -10.482 -39.086 -44.861 1.00 54.53 282 GLN A O 1
ATOM 2215 N N . ARG A 1 283 ? -11.295 -40.870 -45.913 1.00 56.41 283 ARG A N 1
ATOM 2216 C CA . ARG A 1 283 ? -11.805 -41.532 -44.694 1.00 56.41 283 ARG A CA 1
ATOM 2217 C C . ARG A 1 283 ? -10.718 -42.055 -43.741 1.00 56.41 283 ARG A C 1
ATOM 2219 O O . ARG A 1 283 ? -11.026 -42.275 -42.576 1.00 56.41 283 ARG A O 1
ATOM 2226 N N . SER A 1 284 ? -9.471 -42.236 -44.182 1.00 60.53 284 SER A N 1
ATOM 2227 C CA . SER A 1 284 ? -8.392 -42.792 -43.340 1.00 60.53 284 SER A CA 1
ATOM 2228 C C . SER A 1 284 ? -7.709 -41.763 -42.431 1.00 60.53 284 SER A C 1
ATOM 2230 O O . SER A 1 284 ? -7.213 -42.123 -41.362 1.00 60.53 284 SER A O 1
ATOM 2232 N N . PHE A 1 285 ? -7.698 -40.487 -42.825 1.00 60.31 285 PHE A N 1
ATOM 2233 C CA . PHE A 1 285 ? -7.088 -39.418 -42.032 1.00 60.31 285 PHE A CA 1
ATOM 2234 C C . PHE A 1 285 ? -7.990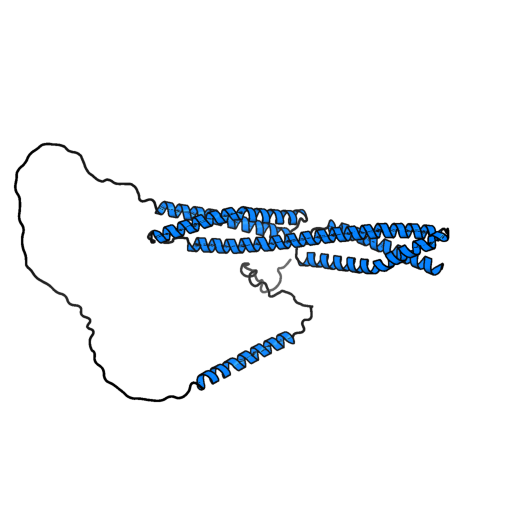 -39.005 -40.873 1.00 60.31 285 PHE A C 1
ATOM 2236 O O . PHE A 1 285 ? -7.531 -38.992 -39.736 1.00 60.31 285 PHE A O 1
ATOM 2243 N N . LEU A 1 286 ? -9.286 -38.788 -41.119 1.00 62.31 286 LEU A N 1
ATOM 2244 C CA . LEU A 1 286 ? -10.230 -38.442 -40.054 1.00 62.31 286 LEU A CA 1
ATOM 2245 C C . LEU A 1 286 ? -10.362 -39.566 -39.018 1.00 62.31 286 LEU A C 1
ATOM 2247 O O . LEU A 1 286 ? -10.367 -39.278 -37.829 1.00 62.31 286 LEU A O 1
ATOM 2251 N N . SER A 1 287 ? -10.363 -40.845 -39.422 1.00 64.62 287 SER A N 1
ATOM 2252 C CA . SER A 1 287 ? -10.402 -41.948 -38.450 1.00 64.62 287 SER A CA 1
ATOM 2253 C C . SER A 1 287 ? -9.108 -42.085 -37.643 1.00 64.62 287 SER A C 1
ATOM 2255 O O . SER A 1 287 ? -9.156 -42.539 -36.506 1.00 64.62 287 SER A O 1
ATOM 2257 N N . ARG A 1 288 ? -7.945 -41.724 -38.210 1.00 66.94 288 ARG A N 1
ATOM 2258 C CA . ARG A 1 288 ? -6.670 -41.693 -37.470 1.00 66.94 288 ARG A CA 1
ATOM 2259 C C . ARG A 1 288 ? -6.621 -40.538 -36.486 1.00 66.94 288 ARG A C 1
ATOM 2261 O O . ARG A 1 288 ? -6.235 -40.751 -35.344 1.00 66.94 288 ARG A O 1
ATOM 2268 N N . VAL A 1 289 ? -7.043 -39.354 -36.923 1.00 69.44 289 VAL A N 1
ATOM 2269 C CA . VAL A 1 289 ? -7.091 -38.158 -36.081 1.00 69.44 289 VAL A CA 1
ATOM 2270 C C . VAL A 1 289 ? -8.081 -38.370 -34.943 1.00 69.44 289 VAL A C 1
ATOM 2272 O O . VAL A 1 289 ? -7.721 -38.146 -33.798 1.00 69.44 289 VAL A O 1
ATOM 2275 N N . LEU A 1 290 ? -9.271 -38.915 -35.210 1.00 69.25 290 LEU A N 1
ATOM 2276 C CA . LEU A 1 290 ? -10.260 -39.195 -34.168 1.00 69.25 290 LEU A CA 1
ATOM 2277 C C . LEU A 1 290 ? -9.803 -40.313 -33.216 1.00 69.25 290 LEU A C 1
ATOM 2279 O O . LEU A 1 290 ? -10.024 -40.214 -32.016 1.00 69.25 290 LEU A O 1
ATOM 2283 N N . ARG A 1 291 ? -9.101 -41.345 -33.710 1.00 74.62 291 ARG A N 1
ATOM 2284 C CA . ARG A 1 291 ? -8.549 -42.427 -32.870 1.00 74.62 291 ARG A CA 1
ATOM 2285 C C . ARG A 1 291 ? -7.391 -41.964 -31.976 1.00 74.62 291 ARG A C 1
ATOM 2287 O O . ARG A 1 291 ? -7.166 -42.586 -30.947 1.00 74.62 291 ARG A O 1
ATOM 2294 N N . ALA A 1 292 ? -6.686 -40.895 -32.346 1.00 69.69 292 ALA A N 1
ATOM 2295 C CA . ALA A 1 292 ? -5.635 -40.287 -31.526 1.00 69.69 292 ALA A CA 1
ATOM 2296 C C . ALA A 1 292 ? -6.160 -39.153 -30.624 1.00 69.69 292 ALA A C 1
ATOM 2298 O O . ALA A 1 292 ? -5.704 -39.003 -29.495 1.00 69.69 292 ALA A O 1
ATOM 2299 N N . ALA A 1 293 ? -7.146 -38.385 -31.092 1.00 75.88 293 ALA A N 1
ATOM 2300 C CA . ALA A 1 293 ? -7.720 -37.258 -30.364 1.00 75.88 293 ALA A CA 1
ATOM 2301 C C . ALA A 1 293 ? -8.718 -37.698 -29.286 1.00 75.88 293 ALA A C 1
ATOM 2303 O O . ALA A 1 293 ? -8.705 -37.133 -28.198 1.00 75.88 293 ALA A O 1
ATOM 2304 N N . LEU A 1 294 ? -9.534 -38.730 -29.536 1.00 78.50 294 LEU A N 1
ATOM 2305 C CA . LEU A 1 294 ? -10.487 -39.243 -28.547 1.00 78.50 294 LEU A CA 1
ATOM 2306 C C . LEU A 1 294 ? -9.832 -39.724 -27.243 1.00 78.50 294 LEU A C 1
ATOM 2308 O O . LEU A 1 294 ? -10.316 -39.313 -26.193 1.00 78.50 294 LEU A O 1
ATOM 2312 N N . PRO A 1 295 ? -8.752 -40.536 -27.238 1.00 81.94 295 PRO A N 1
ATOM 2313 C CA . PRO A 1 295 ? -8.125 -40.937 -25.980 1.00 81.94 295 PRO A CA 1
ATOM 2314 C C . PRO A 1 295 ? -7.505 -39.745 -25.240 1.00 81.94 295 PRO A C 1
ATOM 2316 O O . PRO A 1 295 ? -7.564 -39.709 -24.016 1.00 81.94 295 PRO A O 1
ATOM 2319 N N . LEU A 1 296 ? -6.982 -38.742 -25.958 1.00 85.00 296 LEU A N 1
ATOM 2320 C CA . LEU A 1 296 ? -6.455 -37.516 -25.353 1.00 85.00 296 LEU A CA 1
ATOM 2321 C C . LEU A 1 296 ? -7.573 -36.668 -24.727 1.00 85.00 296 LEU A C 1
ATOM 2323 O O . LEU A 1 296 ? -7.426 -36.182 -23.612 1.00 85.00 296 LEU A O 1
ATOM 2327 N N . GLN A 1 297 ? -8.700 -36.509 -25.423 1.00 87.56 297 GLN A N 1
ATOM 2328 C CA . GLN A 1 297 ? -9.859 -35.776 -24.914 1.00 87.56 297 GLN A CA 1
ATOM 2329 C C . GLN A 1 297 ? -10.489 -36.486 -23.715 1.00 87.56 297 GLN A C 1
ATOM 2331 O O . GLN A 1 297 ? -10.851 -35.824 -22.748 1.00 87.56 297 GLN A O 1
ATOM 2336 N N . LEU A 1 298 ? -10.567 -37.821 -23.741 1.00 87.31 298 LEU A N 1
ATOM 2337 C CA . LEU A 1 298 ? -11.061 -38.613 -22.616 1.00 87.31 298 LEU A CA 1
ATOM 2338 C C . LEU A 1 298 ? -10.117 -38.522 -21.410 1.00 87.31 298 LEU A C 1
ATOM 2340 O O . LEU A 1 298 ? -10.585 -38.400 -20.284 1.00 87.31 298 LEU A O 1
ATOM 2344 N N . LEU A 1 299 ? -8.801 -38.531 -21.646 1.00 88.88 299 LEU A N 1
ATOM 2345 C CA . LEU A 1 299 ? -7.788 -38.314 -20.614 1.00 88.88 299 LEU A CA 1
ATOM 2346 C C . LEU A 1 299 ? -7.910 -36.913 -20.006 1.00 88.88 299 LEU A C 1
ATOM 2348 O O . LEU A 1 299 ? -7.897 -36.781 -18.789 1.00 88.88 299 LEU A O 1
ATOM 2352 N N . LEU A 1 300 ? -8.072 -35.876 -20.832 1.00 87.81 300 LEU A N 1
ATOM 2353 C CA . LEU A 1 300 ? -8.242 -34.503 -20.358 1.00 87.81 300 LEU A CA 1
ATOM 2354 C C . LEU A 1 300 ? -9.517 -34.363 -19.516 1.00 87.81 300 LEU A C 1
ATOM 2356 O O . LEU A 1 300 ? -9.495 -33.743 -18.458 1.00 87.81 300 LEU A O 1
ATOM 2360 N N . LEU A 1 301 ? -10.613 -34.983 -19.961 1.00 89.75 301 LEU A N 1
ATOM 2361 C CA . LEU A 1 301 ? -11.884 -34.985 -19.242 1.00 89.75 301 LEU A CA 1
ATOM 2362 C C . LEU A 1 301 ? -11.787 -35.767 -17.925 1.00 89.75 301 LEU A C 1
ATOM 2364 O O . LEU A 1 301 ? -12.342 -35.337 -16.921 1.00 89.75 301 LEU A O 1
ATOM 2368 N N . LEU A 1 302 ? -11.052 -36.884 -17.914 1.00 88.75 302 LEU A N 1
ATOM 2369 C CA . LEU A 1 302 ? -10.773 -37.667 -16.712 1.00 88.75 302 LEU A CA 1
ATOM 2370 C C . LEU A 1 302 ? -9.934 -36.871 -15.709 1.00 88.75 302 LEU A C 1
ATOM 2372 O O . LEU A 1 302 ? -10.250 -36.887 -14.527 1.00 88.75 302 LEU A O 1
ATOM 2376 N N . LEU A 1 303 ? -8.901 -36.157 -16.169 1.00 87.44 303 LEU A N 1
ATOM 2377 C CA . LEU A 1 303 ? -8.088 -35.274 -15.327 1.00 87.44 303 LEU A CA 1
ATOM 2378 C C . LEU A 1 303 ? -8.920 -34.127 -14.748 1.00 87.44 303 LEU A C 1
ATOM 238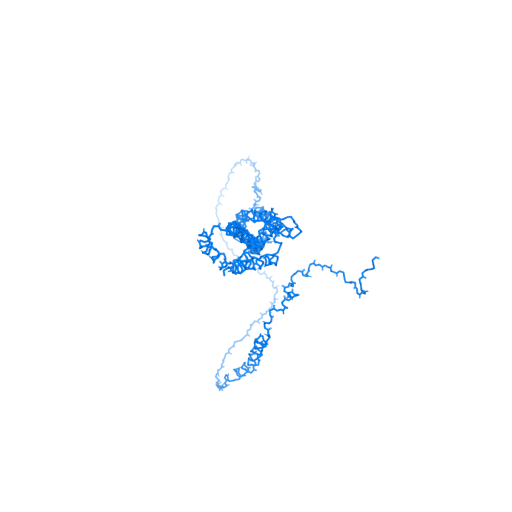0 O O . LEU A 1 303 ? -8.756 -33.783 -13.583 1.00 87.44 303 LEU A O 1
ATOM 2384 N N . LEU A 1 304 ? -9.841 -33.573 -15.539 1.00 86.75 304 LEU A N 1
ATOM 2385 C CA . LEU A 1 304 ? -10.747 -32.513 -15.103 1.00 86.75 304 LEU A CA 1
ATOM 2386 C C . LEU A 1 304 ? -11.767 -33.040 -14.083 1.00 86.75 304 LEU A C 1
ATOM 2388 O O . LEU A 1 304 ? -11.996 -32.400 -13.065 1.00 86.75 304 LEU A O 1
ATOM 2392 N N . LEU A 1 305 ? -12.299 -34.248 -14.287 1.00 85.69 305 LEU A N 1
ATOM 2393 C CA . LEU A 1 305 ? -13.148 -34.926 -13.306 1.00 85.69 305 LEU A CA 1
ATOM 2394 C C . LEU A 1 305 ? -12.375 -35.233 -12.015 1.00 85.69 305 LEU A C 1
ATOM 2396 O O . LEU A 1 305 ? -12.902 -35.012 -10.933 1.00 85.69 305 LEU A O 1
ATOM 2400 N N . LEU A 1 306 ? -11.122 -35.689 -12.110 1.00 81.62 306 LEU A N 1
ATOM 2401 C CA . LEU A 1 306 ? -10.252 -35.904 -10.950 1.00 81.62 306 LEU A CA 1
ATOM 2402 C C . LEU A 1 306 ? -9.993 -34.595 -10.193 1.00 81.62 306 LEU A C 1
ATOM 2404 O O . LEU A 1 306 ? -10.034 -34.590 -8.969 1.00 81.62 306 LEU A O 1
ATOM 2408 N N . ALA A 1 307 ? -9.787 -33.490 -10.914 1.00 80.69 307 ALA A N 1
ATOM 2409 C CA . ALA A 1 307 ? -9.665 -32.155 -10.333 1.00 80.69 307 ALA A CA 1
ATOM 2410 C C . ALA A 1 307 ? -10.953 -31.699 -9.627 1.00 80.69 307 ALA A C 1
ATOM 2412 O O . ALA A 1 307 ? -10.874 -31.017 -8.613 1.00 80.69 307 ALA A O 1
ATOM 2413 N N . CYS A 1 308 ? -12.128 -32.102 -10.119 1.00 71.19 308 CYS A N 1
ATOM 2414 C CA . CYS A 1 308 ? -13.417 -31.818 -9.480 1.00 71.19 308 CYS A CA 1
ATOM 2415 C C . CYS A 1 308 ? -13.774 -32.778 -8.329 1.00 71.19 308 CYS A C 1
ATOM 2417 O O . CYS A 1 308 ? -14.628 -32.444 -7.513 1.00 71.19 308 CYS A O 1
ATOM 2419 N N . LEU A 1 309 ? -13.177 -33.974 -8.288 1.00 71.50 309 LEU A N 1
ATOM 2420 C CA . LEU A 1 309 ? -13.371 -34.978 -7.233 1.00 71.50 309 LEU A CA 1
ATOM 2421 C C . LEU A 1 309 ? -12.337 -34.864 -6.107 1.00 71.50 309 LEU A C 1
ATOM 2423 O O . LEU A 1 309 ? -12.546 -35.446 -5.044 1.00 71.50 309 LEU A O 1
ATOM 2427 N N . LEU A 1 310 ? -11.242 -34.130 -6.331 1.00 67.06 310 LEU A N 1
ATOM 2428 C CA . LEU A 1 310 ? -10.374 -33.649 -5.266 1.00 67.06 310 LEU A CA 1
ATOM 2429 C C . LEU A 1 310 ? -11.227 -32.766 -4.348 1.00 67.06 310 LEU A C 1
ATOM 2431 O O . LEU A 1 310 ? -11.729 -31.737 -4.805 1.00 67.06 310 LEU A O 1
ATOM 2435 N N . PRO A 1 311 ? -11.432 -33.154 -3.077 1.00 50.66 311 PRO A N 1
ATOM 2436 C CA . PRO A 1 311 ? -12.091 -32.288 -2.122 1.00 50.66 311 PRO A CA 1
ATOM 2437 C C . PRO A 1 311 ? -11.286 -30.994 -2.058 1.00 50.66 311 PRO A C 1
ATOM 2439 O O . PRO A 1 311 ? -10.112 -31.009 -1.694 1.00 50.66 311 PRO A O 1
ATOM 2442 N N . SER A 1 312 ? -11.901 -29.871 -2.410 1.00 52.28 312 SER A N 1
ATOM 2443 C CA . SER A 1 312 ? -11.425 -28.550 -2.018 1.00 52.28 312 SER A CA 1
ATOM 2444 C C . SER A 1 312 ? -11.671 -28.390 -0.514 1.00 52.28 312 SER A C 1
ATOM 2446 O O . SER A 1 312 ? -12.518 -27.615 -0.083 1.00 52.28 312 SER A O 1
ATOM 2448 N N . SER A 1 313 ? -10.979 -29.195 0.297 1.00 47.09 313 SER A N 1
ATOM 2449 C CA . SER A 1 313 ? -10.811 -28.922 1.717 1.00 47.09 313 SER A CA 1
ATOM 2450 C C . SER A 1 313 ? -9.856 -27.738 1.829 1.00 47.09 313 SER A C 1
ATOM 2452 O O . SER A 1 313 ? -8.734 -27.788 1.330 1.00 47.09 313 SER A O 1
ATOM 2454 N N . GLU A 1 314 ? -10.325 -26.656 2.443 1.00 50.44 314 GLU A N 1
ATOM 2455 C CA . GLU A 1 314 ? -9.620 -25.387 2.690 1.00 50.44 314 GLU A CA 1
ATOM 2456 C C . GLU A 1 314 ? -8.405 -25.501 3.636 1.00 50.44 314 GLU A C 1
ATOM 2458 O O . GLU A 1 314 ? -7.924 -24.509 4.178 1.00 50.44 314 GLU A O 1
ATOM 2463 N N . GLU A 1 315 ? -7.860 -26.694 3.826 1.00 49.34 315 GLU A N 1
ATOM 2464 C CA . GLU A 1 315 ? -6.791 -26.989 4.768 1.00 49.34 315 GLU A CA 1
ATOM 2465 C C . GLU A 1 315 ? -5.714 -27.750 3.979 1.00 49.34 315 GLU A C 1
ATOM 2467 O O . GLU A 1 315 ? -5.997 -28.800 3.413 1.00 49.34 315 GLU A O 1
ATOM 2472 N N . ASP A 1 316 ? -4.508 -27.174 3.890 1.00 44.22 316 ASP A N 1
ATOM 2473 C CA . ASP A 1 316 ? -3.295 -27.684 3.213 1.00 44.22 316 ASP A CA 1
ATOM 2474 C C . ASP A 1 316 ? -2.931 -27.159 1.806 1.00 44.22 316 ASP A C 1
ATOM 2476 O O . ASP A 1 316 ? -2.208 -27.820 1.057 1.00 44.22 316 ASP A O 1
ATOM 2480 N N . TYR A 1 317 ? -3.219 -25.891 1.480 1.00 44.59 317 TYR A N 1
ATOM 2481 C CA . TYR A 1 317 ? -2.356 -25.162 0.527 1.00 44.59 317 TYR A CA 1
ATOM 2482 C C . TYR A 1 317 ? -1.041 -24.739 1.205 1.00 44.59 317 TYR A C 1
ATOM 2484 O O . TYR A 1 317 ? -0.740 -23.560 1.382 1.00 44.59 317 TYR A O 1
ATOM 2492 N N . SER A 1 318 ? -0.227 -25.723 1.593 1.00 44.66 318 SER A N 1
ATOM 2493 C CA . SER A 1 318 ? 1.181 -25.496 1.909 1.00 44.66 318 SER A CA 1
ATOM 2494 C C . SER A 1 318 ? 1.924 -25.255 0.593 1.00 44.66 318 SER A C 1
ATOM 2496 O O . SER A 1 318 ? 2.240 -26.187 -0.150 1.00 44.66 318 SER A O 1
ATOM 2498 N N . CYS A 1 319 ? 2.151 -23.980 0.270 1.00 47.75 319 CYS A N 1
ATOM 2499 C CA . CYS A 1 319 ? 2.844 -23.475 -0.920 1.00 47.75 319 CYS A CA 1
ATOM 2500 C C . CYS A 1 319 ? 4.334 -23.876 -0.988 1.00 47.75 319 CYS A C 1
ATOM 2502 O O . CYS A 1 319 ? 5.217 -23.029 -1.100 1.00 47.75 319 CYS A O 1
ATOM 2504 N N . THR A 1 320 ? 4.651 -25.169 -0.987 1.00 50.00 320 THR A N 1
ATOM 2505 C CA . THR A 1 320 ? 6.024 -25.665 -1.190 1.00 50.00 320 THR A CA 1
ATOM 2506 C C . THR A 1 320 ? 6.406 -25.818 -2.668 1.00 50.00 320 THR A C 1
ATOM 2508 O O . THR A 1 320 ? 7.557 -26.129 -2.971 1.00 50.00 320 THR A O 1
ATOM 2511 N N . GLN A 1 321 ? 5.493 -25.545 -3.612 1.00 47.22 321 GLN A N 1
ATOM 2512 C CA . GLN A 1 321 ? 5.732 -25.788 -5.042 1.00 47.22 321 GLN A CA 1
ATOM 2513 C C . GLN A 1 321 ? 5.272 -24.657 -5.982 1.00 47.22 321 GLN A C 1
ATOM 2515 O O . GLN A 1 321 ? 4.912 -24.911 -7.126 1.00 47.22 321 GLN A O 1
ATOM 2520 N N . ALA A 1 322 ? 5.310 -23.397 -5.538 1.00 43.72 322 ALA A N 1
ATOM 2521 C CA . ALA A 1 322 ? 5.006 -22.242 -6.399 1.00 43.72 322 ALA A CA 1
ATOM 2522 C C . ALA A 1 322 ? 6.197 -21.288 -6.625 1.00 43.72 322 ALA A C 1
ATOM 2524 O O . ALA A 1 322 ? 6.014 -20.202 -7.165 1.00 43.72 322 ALA A O 1
ATOM 2525 N N . ASN A 1 323 ? 7.428 -21.673 -6.261 1.00 43.94 323 ASN A N 1
ATOM 2526 C CA . ASN A 1 323 ? 8.593 -20.791 -6.390 1.00 43.94 323 ASN A CA 1
ATOM 2527 C C . ASN A 1 323 ? 9.823 -21.515 -6.970 1.00 43.94 323 ASN A C 1
ATOM 2529 O O . ASN A 1 323 ? 10.793 -21.817 -6.278 1.00 43.94 323 ASN A O 1
ATOM 2533 N N . ASN A 1 324 ? 9.772 -21.828 -8.269 1.00 51.09 324 ASN A N 1
ATOM 2534 C CA . ASN A 1 324 ? 10.886 -22.457 -8.996 1.00 51.09 324 ASN A CA 1
ATOM 2535 C C . ASN A 1 324 ? 11.973 -21.465 -9.459 1.00 51.09 324 ASN A C 1
ATOM 2537 O O . ASN A 1 324 ? 13.006 -21.901 -9.957 1.00 51.09 324 ASN A O 1
ATOM 2541 N N . PHE A 1 325 ? 11.796 -20.151 -9.273 1.00 46.22 325 PHE A N 1
ATOM 2542 C CA . PHE A 1 325 ? 12.808 -19.158 -9.663 1.00 46.22 325 PHE A CA 1
ATOM 2543 C C . PHE A 1 325 ? 13.806 -18.829 -8.539 1.00 46.22 325 PHE A C 1
ATOM 2545 O O . PHE A 1 325 ? 14.996 -18.672 -8.815 1.00 46.22 325 PHE A O 1
ATOM 2552 N N . ALA A 1 326 ? 13.373 -18.833 -7.271 1.00 50.19 326 ALA A N 1
ATOM 2553 C CA . ALA A 1 326 ? 14.210 -18.468 -6.119 1.00 50.19 326 ALA A CA 1
ATOM 2554 C C . ALA A 1 326 ? 15.321 -19.486 -5.767 1.00 50.19 326 ALA A C 1
ATOM 2556 O O . ALA A 1 326 ? 16.217 -19.186 -4.982 1.00 50.19 326 ALA A O 1
ATOM 2557 N N . ARG A 1 327 ? 15.304 -20.693 -6.352 1.00 49.78 327 ARG A N 1
ATOM 2558 C CA . ARG A 1 327 ? 16.250 -21.775 -6.015 1.00 49.78 327 ARG A CA 1
ATOM 2559 C C . ARG A 1 327 ? 17.443 -21.913 -6.971 1.00 49.78 327 ARG A C 1
ATOM 2561 O O . ARG A 1 327 ? 18.289 -22.771 -6.741 1.00 49.78 327 ARG A O 1
ATOM 2568 N N . SER A 1 328 ? 17.523 -21.097 -8.026 1.00 50.94 328 SER A N 1
ATOM 2569 C CA . SER A 1 328 ? 18.560 -21.231 -9.067 1.00 50.94 328 SER A CA 1
ATOM 2570 C C . SER A 1 328 ? 19.861 -20.458 -8.800 1.00 50.94 328 SER A C 1
ATOM 2572 O O . SER A 1 328 ? 20.842 -20.693 -9.500 1.00 50.94 328 SER A O 1
ATOM 2574 N N . PHE A 1 329 ? 19.918 -19.604 -7.768 1.00 54.97 329 PHE A N 1
ATOM 2575 C CA . PHE A 1 329 ? 21.071 -18.718 -7.528 1.00 54.97 329 PHE A CA 1
ATOM 2576 C C . PHE A 1 329 ? 21.827 -18.934 -6.207 1.00 54.97 329 PHE A C 1
ATOM 2578 O O . PHE A 1 329 ? 22.716 -18.151 -5.888 1.00 54.97 329 PHE A O 1
ATOM 2585 N N . TYR A 1 330 ? 21.558 -20.017 -5.469 1.00 48.53 330 TYR A N 1
ATOM 2586 C CA . TYR A 1 330 ? 22.316 -20.350 -4.256 1.00 48.53 330 TYR A CA 1
ATOM 2587 C C . TYR A 1 330 ? 23.077 -21.675 -4.421 1.00 48.53 330 TYR A C 1
ATOM 2589 O O . TYR A 1 330 ? 22.439 -22.732 -4.477 1.00 48.53 330 TYR A O 1
ATOM 2597 N N . PRO A 1 331 ? 24.425 -21.681 -4.464 1.00 54.12 331 PRO A N 1
ATOM 2598 C CA . PRO A 1 331 ? 25.182 -22.911 -4.277 1.00 54.12 331 PRO A CA 1
ATOM 2599 C C . PRO A 1 331 ? 24.987 -23.375 -2.827 1.00 54.12 331 PRO A C 1
ATOM 2601 O O . PRO A 1 331 ? 25.462 -22.747 -1.886 1.00 54.12 331 PRO A O 1
ATOM 2604 N N . MET A 1 332 ? 24.239 -24.461 -2.636 1.00 52.56 332 MET A N 1
ATOM 2605 C CA . MET A 1 332 ? 23.905 -24.990 -1.313 1.00 52.56 332 MET A CA 1
ATOM 2606 C C . MET A 1 332 ? 24.815 -26.185 -1.000 1.00 52.56 332 MET A C 1
ATOM 2608 O O . MET A 1 332 ? 24.736 -27.219 -1.668 1.00 52.56 332 MET A O 1
ATOM 2612 N N . LEU A 1 333 ? 25.687 -26.049 0.006 1.00 55.22 333 LEU A N 1
ATOM 2613 C CA . LEU A 1 333 ? 26.523 -27.147 0.497 1.00 55.22 333 LEU A CA 1
ATOM 2614 C C . LEU A 1 333 ? 25.615 -28.207 1.141 1.00 55.22 333 LEU A C 1
ATOM 2616 O O . LEU A 1 333 ? 24.999 -27.967 2.178 1.00 55.22 333 LEU A O 1
ATOM 2620 N N . ARG A 1 334 ? 25.495 -29.382 0.515 1.00 56.22 334 ARG A N 1
ATOM 2621 C CA . ARG A 1 334 ? 24.772 -30.521 1.093 1.00 56.22 334 ARG A CA 1
ATOM 2622 C C . ARG A 1 334 ? 25.743 -31.379 1.893 1.00 56.22 334 ARG A C 1
ATOM 2624 O O . ARG A 1 334 ? 26.594 -32.046 1.312 1.00 56.22 334 ARG A O 1
ATOM 2631 N N . TYR A 1 335 ? 25.584 -31.397 3.212 1.00 56.34 335 TYR A N 1
ATOM 2632 C CA . TYR A 1 335 ? 26.233 -32.385 4.068 1.00 56.34 335 TYR A CA 1
ATOM 2633 C C . TYR A 1 335 ? 25.473 -33.703 3.938 1.00 56.34 335 TYR A C 1
ATOM 2635 O O . TYR A 1 335 ? 24.314 -33.816 4.328 1.00 56.34 335 TYR A O 1
ATOM 2643 N N . THR A 1 336 ? 26.112 -34.699 3.333 1.00 58.31 336 THR A N 1
ATOM 2644 C CA . THR A 1 336 ? 25.491 -35.991 3.020 1.00 58.31 336 THR A CA 1
ATOM 2645 C C . THR A 1 336 ? 25.271 -36.885 4.243 1.00 58.31 336 THR A C 1
ATOM 2647 O O . THR A 1 336 ? 24.595 -37.895 4.106 1.00 58.31 336 THR A O 1
ATOM 2650 N N . ASN A 1 337 ? 25.775 -36.516 5.431 1.00 49.88 337 ASN A N 1
ATOM 2651 C CA . ASN A 1 337 ? 25.781 -37.382 6.620 1.00 49.88 337 ASN A CA 1
ATOM 2652 C C . ASN A 1 337 ? 25.334 -36.695 7.932 1.00 49.88 337 ASN A C 1
ATOM 2654 O O . ASN A 1 337 ? 25.820 -37.046 9.003 1.00 49.88 337 ASN A O 1
ATOM 2658 N N . GLY A 1 338 ? 24.382 -35.758 7.872 1.00 70.12 338 GLY A N 1
ATOM 2659 C CA . GLY A 1 338 ? 23.736 -35.188 9.067 1.00 70.12 338 GLY A CA 1
ATOM 2660 C C . GLY A 1 338 ? 24.241 -33.798 9.487 1.00 70.12 338 GLY A C 1
ATOM 2661 O O . GLY A 1 338 ? 25.140 -33.251 8.844 1.00 70.12 338 GLY A O 1
ATOM 2662 N N . PRO A 1 339 ? 23.602 -33.187 10.507 1.00 54.50 339 PRO A N 1
ATOM 2663 C CA . PRO A 1 339 ? 23.875 -31.811 10.920 1.00 54.50 339 PRO A CA 1
ATOM 2664 C C . PRO A 1 339 ? 25.275 -31.657 11.546 1.00 54.50 339 PRO A C 1
ATOM 2666 O O . PRO A 1 339 ? 25.786 -32.611 12.138 1.00 54.50 339 PRO A O 1
ATOM 2669 N N . PRO A 1 340 ? 25.907 -30.473 11.410 1.00 50.22 340 PRO A N 1
ATOM 2670 C CA . PRO A 1 340 ? 27.259 -30.230 11.902 1.00 50.22 340 PRO A CA 1
ATOM 2671 C C . PRO A 1 340 ? 27.323 -30.330 13.438 1.00 50.22 340 PRO A C 1
ATOM 2673 O O . PRO A 1 340 ? 26.366 -29.934 14.108 1.00 50.22 340 PRO A O 1
ATOM 2676 N N . PRO A 1 341 ? 28.426 -30.856 14.004 1.00 59.19 341 PRO A N 1
ATOM 2677 C CA . PRO A 1 341 ? 28.596 -30.945 15.450 1.00 59.19 341 PRO A CA 1
ATOM 2678 C C . PRO A 1 341 ? 28.666 -29.541 16.067 1.00 59.19 341 PRO A C 1
ATOM 2680 O O . PRO A 1 341 ? 29.330 -28.660 15.519 1.00 59.19 341 PRO A O 1
ATOM 2683 N N . THR A 1 342 ? 27.948 -29.363 17.180 1.00 55.03 342 THR A N 1
ATOM 2684 C CA . THR A 1 342 ? 27.901 -28.143 18.007 1.00 55.03 342 THR A CA 1
ATOM 2685 C C . THR A 1 342 ? 29.219 -27.829 18.682 1.00 55.03 342 THR A C 1
ATOM 2687 O O . THR A 1 342 ? 29.823 -28.793 19.213 1.00 55.03 342 THR A O 1
#

Organism: Myotis myotis (NCBI:txid51298)